Protein AF-A0A7R9LTA1-F1 (afdb_monomer)

InterPro domains:
  IPR002293 Amino acid/polyamine transporter I [PF13520] (5-191)

Organism: NCBI:txid1979941

Sequence (193 aa):
MVARNVAGPAVIFSFTIAAIASLFSGVCYAEFGVRVPHTTGSAYMYSYVTVGEFIAFVIGWNMVLEYLIGTAAGSAAISACIDALYGGAIHHTMKQTFGTFVGHTPDLMAAVITILMTILLATGVKKSLMFNNVLNLVNFGVWIIIVCSSVFYIDFDNWTEHGGFAPFGWSGMLNGAATCFYAFIGFDIIATT

Radius of gyration: 20.57 Å; Cα contacts (8 Å, |Δi|>4): 139; chains: 1; bounding box: 48×40×51 Å

Foldseek 3Di:
DLCVPFWPLNLVVLLVVLVVVLVVVLVVLVVLCVVCVPDLDFPLVSCCVPPHDPVSVVVVVVVVVVVVVVLLVVLVVVLVVVCVVVVNPQVVVQCVPPNADPNHRPSVSSVVVSVVVVVVVVVPPPVVPVVVVVVVVVVVVVVVVVVVVCVVPDDPVSQCPPCHVGNNPPRSSNVSSVVSSSVSPPSSVVSSD

Secondary structure (DSSP, 8-state):
-HIIIIIGGGHHHHHHHHHHHHHHHHHHHHHHHHH-TTS---HHHHHHHHT-HHHHHHHHHHHHHHHHHHHHHHHHHHHHHHHHHTTTHHHHHHHHHH--BTTB---HHHHHHHHHHHHHHHT--TTHHHHHHHHHHHHHHHHHHHHHHHHHS--SGGGTTTT-S-TTHHHHHHHHHHHHHGGGTTHHHHTT-

pLDDT: mean 80.19, std 10.56, range [47.19, 94.0]

Structure (mmCIF, N/CA/C/O backbone):
data_AF-A0A7R9LTA1-F1
#
_entry.id   AF-A0A7R9LTA1-F1
#
loop_
_atom_site.group_PDB
_atom_site.id
_atom_site.type_symbol
_atom_site.label_atom_id
_atom_site.label_alt_id
_atom_site.label_comp_id
_atom_site.label_asym_id
_atom_site.label_entity_id
_atom_site.label_seq_id
_atom_site.pdbx_PDB_ins_code
_atom_site.Cartn_x
_atom_site.Cartn_y
_atom_site.Cartn_z
_atom_site.occupancy
_atom_site.B_iso_or_equiv
_atom_site.auth_seq_id
_atom_site.auth_comp_id
_atom_site.auth_asym_id
_atom_site.auth_atom_id
_atom_site.pdbx_PDB_model_num
ATOM 1 N N . MET A 1 1 ? 4.443 0.332 -11.481 1.00 58.38 1 MET A N 1
ATOM 2 C CA . MET A 1 1 ? 5.147 1.637 -11.430 1.00 58.38 1 MET A CA 1
ATOM 3 C C . MET A 1 1 ? 6.520 1.528 -10.762 1.00 58.38 1 MET A C 1
ATOM 5 O O . MET A 1 1 ? 7.497 1.920 -11.381 1.00 58.38 1 MET A O 1
ATOM 9 N N . VAL A 1 2 ? 6.626 0.924 -9.570 1.00 62.81 2 VAL A N 1
ATOM 10 C CA . VAL A 1 2 ? 7.898 0.779 -8.822 1.00 62.81 2 VAL A CA 1
ATOM 11 C C . VAL A 1 2 ? 8.958 -0.052 -9.561 1.00 62.81 2 VAL A C 1
ATOM 13 O O . VAL A 1 2 ? 10.093 0.395 -9.704 1.00 62.81 2 VAL A O 1
ATOM 16 N N . ALA A 1 3 ? 8.582 -1.215 -10.107 1.00 59.78 3 ALA A N 1
ATOM 17 C CA . ALA A 1 3 ? 9.508 -2.065 -10.867 1.00 59.78 3 ALA A CA 1
ATOM 18 C C . ALA A 1 3 ? 10.065 -1.366 -12.121 1.00 59.78 3 ALA A C 1
ATOM 20 O O . ALA A 1 3 ? 11.237 -1.503 -12.437 1.00 59.78 3 ALA A O 1
ATOM 21 N N . ARG A 1 4 ? 9.243 -0.559 -12.805 1.00 58.66 4 ARG A N 1
ATOM 22 C CA . ARG A 1 4 ? 9.629 0.115 -14.053 1.00 58.66 4 ARG A CA 1
ATOM 23 C C . ARG A 1 4 ? 10.456 1.387 -13.830 1.00 58.66 4 ARG A C 1
ATOM 25 O O . ARG A 1 4 ? 11.334 1.668 -14.632 1.00 58.66 4 ARG A O 1
ATOM 32 N N . ASN A 1 5 ? 10.170 2.148 -12.769 1.00 68.25 5 ASN A N 1
ATOM 33 C CA . ASN A 1 5 ? 10.686 3.515 -12.618 1.00 68.25 5 ASN A CA 1
ATOM 34 C C . ASN A 1 5 ? 11.634 3.718 -11.423 1.00 68.25 5 ASN A C 1
ATOM 36 O O . ASN A 1 5 ? 12.213 4.793 -11.319 1.00 68.25 5 ASN A O 1
ATOM 40 N N . VAL A 1 6 ? 11.749 2.756 -10.494 1.00 69.88 6 VAL A N 1
ATOM 41 C CA . VAL A 1 6 ? 12.446 2.977 -9.207 1.00 69.88 6 VAL A CA 1
ATOM 42 C C . VAL A 1 6 ? 13.419 1.857 -8.838 1.00 69.88 6 VAL A C 1
ATOM 44 O O . VAL A 1 6 ? 14.528 2.146 -8.404 1.00 69.88 6 VAL A O 1
ATOM 47 N N . ALA A 1 7 ? 13.022 0.588 -8.981 1.00 67.12 7 ALA A N 1
ATOM 48 C CA . ALA A 1 7 ? 13.824 -0.545 -8.500 1.00 67.12 7 ALA A CA 1
ATOM 49 C C . ALA A 1 7 ? 14.382 -1.446 -9.618 1.00 67.12 7 ALA A C 1
ATOM 51 O O . ALA A 1 7 ? 15.407 -2.090 -9.412 1.00 67.12 7 ALA A O 1
ATOM 52 N N . GLY A 1 8 ? 13.758 -1.485 -10.801 1.00 78.00 8 GLY A N 1
ATOM 53 C CA . GLY A 1 8 ? 14.114 -2.465 -11.833 1.00 78.00 8 GLY A CA 1
ATOM 54 C C . GLY A 1 8 ? 13.760 -3.905 -11.415 1.00 78.00 8 GLY A C 1
ATOM 55 O O . GLY A 1 8 ? 12.902 -4.101 -10.544 1.00 78.00 8 GLY A O 1
ATOM 56 N N . PRO A 1 9 ? 14.431 -4.923 -11.987 1.00 79.75 9 PRO A N 1
ATOM 57 C CA . PRO A 1 9 ? 14.281 -6.331 -11.592 1.00 79.75 9 PRO A CA 1
ATOM 58 C C . PRO A 1 9 ? 14.563 -6.591 -10.098 1.00 79.75 9 PRO A C 1
ATOM 60 O O . PRO A 1 9 ? 13.962 -7.480 -9.492 1.00 7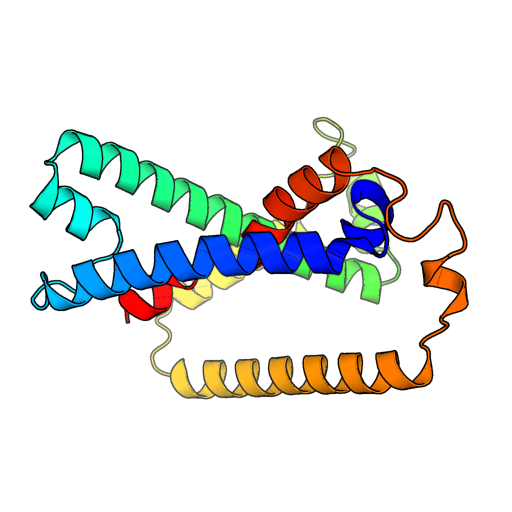9.75 9 PRO A O 1
ATOM 63 N N . ALA A 1 10 ? 15.384 -5.750 -9.455 1.00 82.75 10 ALA A N 1
ATOM 64 C CA . ALA A 1 10 ? 15.671 -5.789 -8.019 1.00 82.75 10 ALA A CA 1
ATOM 65 C C . ALA A 1 10 ? 14.473 -5.464 -7.103 1.00 82.75 10 ALA A C 1
ATOM 67 O O . ALA A 1 10 ? 14.605 -5.533 -5.879 1.00 82.75 10 ALA A O 1
ATOM 68 N N . VAL A 1 11 ? 13.287 -5.174 -7.653 1.00 85.31 11 VAL A N 1
ATOM 69 C CA . VAL A 1 11 ? 12.046 -4.979 -6.882 1.00 85.31 11 VAL A CA 1
ATOM 70 C C . VAL A 1 11 ? 11.717 -6.164 -5.961 1.00 85.31 11 VAL A C 1
ATOM 72 O O . VAL A 1 11 ? 11.083 -5.973 -4.926 1.00 85.31 11 VAL A O 1
ATOM 75 N N . ILE A 1 12 ? 12.189 -7.374 -6.283 1.00 86.94 12 ILE A N 1
ATOM 76 C CA . ILE A 1 12 ? 12.041 -8.561 -5.427 1.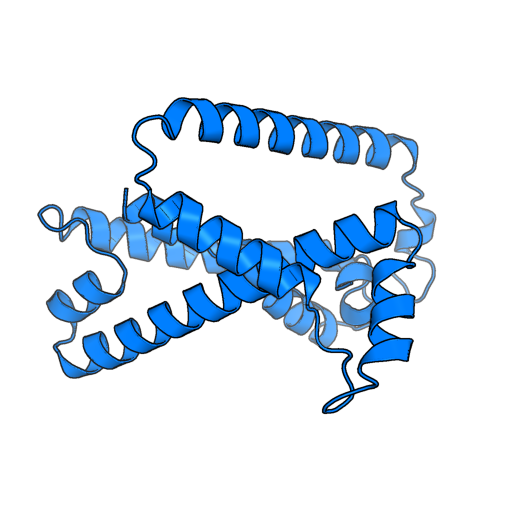00 86.94 12 ILE A CA 1
ATOM 77 C C . ILE A 1 12 ? 12.654 -8.299 -4.046 1.00 86.94 12 ILE A C 1
ATOM 79 O O . ILE A 1 12 ? 12.014 -8.548 -3.029 1.00 86.94 12 ILE A O 1
ATOM 83 N N . PHE A 1 13 ? 13.858 -7.724 -3.992 1.00 88.38 13 PHE A N 1
ATOM 84 C CA . PHE A 1 13 ? 14.502 -7.390 -2.724 1.00 88.38 13 PHE A CA 1
ATOM 85 C C . PHE A 1 13 ? 13.784 -6.256 -1.989 1.00 88.38 13 PHE A C 1
ATOM 87 O O . PHE A 1 13 ? 13.669 -6.309 -0.765 1.00 88.38 13 PHE A O 1
ATOM 94 N N . SER A 1 14 ? 13.233 -5.275 -2.713 1.00 88.19 14 SER A N 1
ATOM 95 C CA . SER A 1 14 ? 12.380 -4.239 -2.119 1.00 88.19 14 SER A CA 1
ATOM 96 C C . SER A 1 14 ? 11.165 -4.839 -1.404 1.00 88.19 14 SER A C 1
ATOM 98 O O . SER A 1 14 ? 10.886 -4.473 -0.261 1.00 88.19 14 SER A O 1
ATOM 100 N N . PHE A 1 15 ? 10.471 -5.789 -2.040 1.00 89.31 15 PHE A N 1
ATOM 101 C CA . PHE A 1 15 ? 9.349 -6.504 -1.426 1.00 89.31 15 PHE A CA 1
ATOM 102 C C . PHE A 1 15 ? 9.788 -7.377 -0.251 1.00 89.31 15 PHE A C 1
ATOM 104 O O . PHE A 1 15 ? 9.101 -7.391 0.764 1.00 89.31 15 PHE A O 1
ATOM 111 N N . THR A 1 16 ? 10.934 -8.056 -0.342 1.00 91.38 16 THR A N 1
ATOM 112 C CA . THR A 1 16 ? 11.465 -8.869 0.763 1.00 91.38 16 THR A CA 1
ATOM 113 C C . THR A 1 16 ? 11.769 -8.020 1.997 1.00 91.38 16 THR A C 1
ATOM 115 O O . THR A 1 16 ? 11.378 -8.389 3.102 1.00 91.38 16 THR A O 1
ATOM 118 N N . ILE A 1 17 ? 12.415 -6.861 1.832 1.00 90.56 17 ILE A N 1
ATOM 119 C CA . ILE A 1 17 ? 12.709 -5.943 2.946 1.00 90.56 17 ILE A CA 1
ATOM 120 C C . ILE A 1 17 ? 11.407 -5.427 3.571 1.00 90.56 17 ILE A C 1
ATOM 122 O O . ILE A 1 17 ? 11.257 -5.463 4.793 1.00 90.56 17 ILE A O 1
ATOM 126 N N . ALA A 1 18 ? 10.449 -4.995 2.744 1.00 89.69 18 ALA A N 1
ATOM 127 C CA . ALA A 1 18 ? 9.143 -4.536 3.215 1.00 89.69 18 ALA A CA 1
ATOM 128 C C . ALA A 1 18 ? 8.365 -5.647 3.949 1.00 89.69 18 ALA A C 1
ATOM 130 O O . ALA A 1 18 ? 7.767 -5.389 4.996 1.00 89.69 18 ALA A O 1
ATOM 131 N N . ALA A 1 19 ? 8.423 -6.887 3.455 1.00 90.31 19 ALA A N 1
ATOM 132 C CA . ALA A 1 19 ? 7.788 -8.043 4.080 1.00 90.31 19 ALA A CA 1
ATOM 133 C C . ALA A 1 19 ? 8.401 -8.358 5.450 1.00 90.31 19 ALA A C 1
ATOM 135 O O . ALA A 1 19 ? 7.666 -8.543 6.414 1.00 90.31 19 ALA A O 1
ATOM 136 N N . ILE A 1 20 ? 9.733 -8.366 5.570 1.00 92.06 20 ILE A N 1
ATOM 137 C CA . ILE A 1 20 ? 10.422 -8.609 6.848 1.00 92.06 20 ILE A CA 1
ATOM 138 C C . ILE A 1 20 ? 10.069 -7.523 7.874 1.00 92.06 20 ILE A C 1
ATOM 140 O O . ILE A 1 20 ? 9.758 -7.842 9.021 1.00 92.06 20 ILE A O 1
ATOM 144 N N . ALA A 1 21 ? 10.064 -6.250 7.468 1.00 90.62 21 ALA A N 1
ATOM 145 C CA . ALA A 1 21 ? 9.660 -5.147 8.341 1.00 90.62 21 ALA A CA 1
ATOM 146 C C . ALA A 1 21 ? 8.204 -5.299 8.820 1.00 90.62 21 ALA A C 1
ATOM 148 O O . ALA A 1 21 ? 7.916 -5.134 10.007 1.00 90.62 21 ALA A O 1
ATOM 149 N N . SER A 1 22 ? 7.302 -5.682 7.911 1.00 89.69 22 SER A N 1
ATOM 150 C CA . SER A 1 22 ? 5.888 -5.925 8.223 1.00 89.69 22 SER A CA 1
ATOM 151 C C . SER A 1 22 ? 5.701 -7.130 9.147 1.00 89.69 22 SER A C 1
ATOM 153 O O . SER A 1 22 ? 4.889 -7.073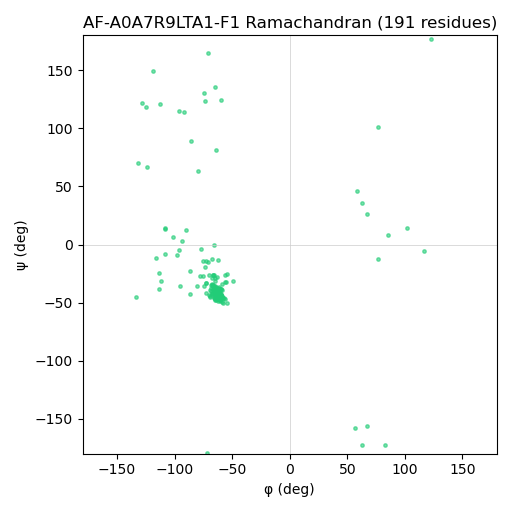 10.062 1.00 89.69 22 SER A O 1
ATOM 155 N N . LEU A 1 23 ? 6.487 -8.198 8.971 1.00 90.44 23 LEU A N 1
ATOM 156 C CA . LEU A 1 23 ? 6.469 -9.374 9.845 1.00 90.44 23 LEU A CA 1
ATOM 157 C C . LEU A 1 23 ? 6.886 -9.024 11.273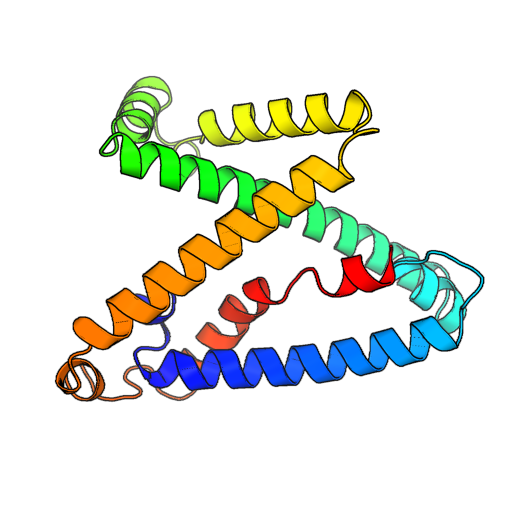 1.00 90.44 23 LEU A C 1
ATOM 159 O O . LEU A 1 23 ? 6.194 -9.406 12.213 1.00 90.44 23 LEU A O 1
ATOM 163 N N . PHE A 1 24 ? 7.976 -8.271 11.452 1.00 91.25 24 PHE A N 1
ATOM 164 C CA . PHE A 1 24 ? 8.384 -7.828 12.787 1.00 91.25 24 PHE A CA 1
ATOM 165 C C . PHE A 1 24 ? 7.321 -6.947 13.445 1.00 91.25 24 PHE A C 1
ATOM 167 O O . PHE A 1 24 ? 7.018 -7.145 14.619 1.00 91.25 24 PHE A O 1
ATOM 174 N N . SER A 1 25 ? 6.705 -6.031 12.690 1.00 87.75 25 SER A N 1
ATOM 175 C CA . SER A 1 25 ? 5.579 -5.241 13.194 1.00 87.75 25 SER A CA 1
ATOM 176 C C . SER A 1 25 ? 4.405 -6.140 13.599 1.00 87.75 25 SER A C 1
ATOM 178 O O . SER A 1 25 ? 3.922 -6.038 14.724 1.00 87.75 25 SER A O 1
ATOM 180 N N . GLY A 1 26 ? 4.007 -7.084 12.743 1.00 85.81 26 GLY A N 1
ATOM 181 C CA . GLY A 1 26 ? 2.920 -8.028 13.003 1.00 85.81 26 GLY A CA 1
ATOM 182 C C . GLY A 1 26 ? 3.138 -8.885 14.253 1.00 85.81 26 GLY A C 1
ATOM 183 O O . GLY A 1 26 ? 2.201 -9.088 15.020 1.00 85.81 26 GLY A O 1
ATOM 184 N N . VAL A 1 27 ? 4.372 -9.329 14.517 1.00 88.31 27 VAL A N 1
ATOM 185 C CA . VAL A 1 27 ? 4.717 -10.056 15.753 1.00 88.31 27 VAL A CA 1
ATOM 186 C C . VAL A 1 27 ? 4.533 -9.169 16.989 1.00 88.31 27 VAL A C 1
ATOM 188 O O . VAL A 1 27 ? 3.941 -9.621 17.968 1.00 88.31 27 VAL A O 1
ATOM 191 N N . CYS A 1 28 ? 4.955 -7.901 16.938 1.00 85.38 28 CYS A N 1
ATOM 192 C CA . CYS A 1 28 ? 4.710 -6.950 18.027 1.00 85.38 28 CYS A CA 1
ATOM 193 C C . CYS A 1 28 ? 3.206 -6.718 18.251 1.00 85.38 28 CYS A C 1
ATOM 195 O O . CYS A 1 28 ? 2.742 -6.713 19.390 1.00 85.38 28 CYS A O 1
ATOM 197 N N . TYR A 1 29 ? 2.426 -6.570 17.175 1.00 82.62 29 TYR A N 1
ATOM 198 C CA . TYR A 1 29 ? 0.967 -6.445 17.263 1.00 82.62 29 TYR A CA 1
ATOM 199 C C . TYR A 1 29 ? 0.318 -7.692 17.874 1.00 82.62 29 TYR A C 1
ATOM 201 O O . TYR A 1 29 ? -0.567 -7.564 18.718 1.00 82.62 29 TYR A O 1
ATOM 209 N N . ALA A 1 30 ? 0.784 -8.891 17.515 1.00 84.00 30 ALA A N 1
ATOM 210 C CA . ALA A 1 30 ? 0.301 -10.139 18.099 1.00 84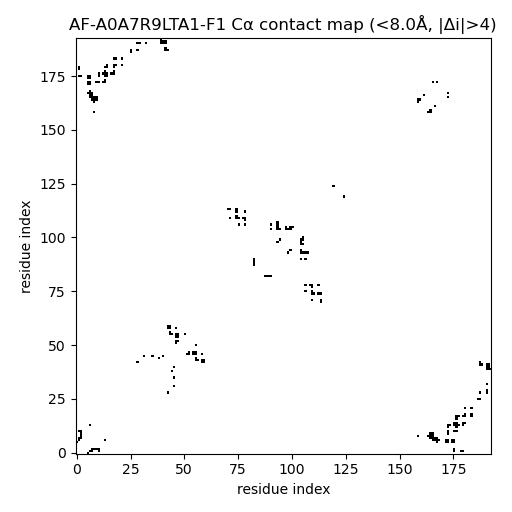.00 30 ALA A CA 1
ATOM 211 C C . ALA A 1 30 ? 0.601 -10.227 19.608 1.00 84.00 30 ALA A C 1
ATOM 213 O O . ALA A 1 30 ? -0.260 -10.640 20.385 1.00 84.00 30 ALA A O 1
ATOM 214 N N . GLU A 1 31 ? 1.787 -9.793 20.046 1.00 85.62 31 GLU A N 1
ATOM 215 C CA . GLU A 1 31 ? 2.147 -9.730 21.469 1.00 85.62 31 GLU A CA 1
ATOM 216 C C . GLU A 1 31 ? 1.219 -8.785 22.252 1.00 85.62 31 GLU A C 1
ATOM 218 O O . GLU A 1 31 ? 0.744 -9.139 23.336 1.00 85.62 31 GLU A O 1
ATOM 223 N N . PHE A 1 32 ? 0.908 -7.607 21.700 1.00 80.00 32 PHE A N 1
ATOM 224 C CA . PHE A 1 32 ? -0.039 -6.673 22.317 1.00 80.00 32 PHE A CA 1
ATOM 225 C C . PHE A 1 32 ? -1.480 -7.197 22.313 1.00 80.00 32 PHE A C 1
ATOM 227 O O . PHE A 1 32 ? -2.175 -7.041 23.319 1.00 80.00 32 PHE A O 1
ATOM 234 N N . GLY A 1 33 ? -1.900 -7.890 21.251 1.00 77.75 33 GLY A N 1
ATOM 235 C CA . GLY A 1 33 ? -3.222 -8.515 21.162 1.00 77.75 33 GLY A CA 1
ATOM 236 C C . GLY A 1 33 ? -3.458 -9.580 22.236 1.00 77.75 33 GLY A C 1
ATOM 237 O O . GLY A 1 33 ? -4.533 -9.632 22.828 1.00 77.75 33 GLY A O 1
ATOM 238 N N . VAL A 1 34 ? -2.438 -10.379 22.572 1.00 79.50 34 VAL A N 1
ATOM 239 C CA . VAL A 1 34 ? -2.526 -11.365 23.668 1.00 79.50 34 VAL A CA 1
ATOM 240 C C . VAL A 1 34 ? -2.514 -10.694 25.046 1.00 79.50 34 VAL A C 1
ATOM 242 O O . VAL A 1 34 ? -3.154 -11.182 25.977 1.00 79.50 34 VAL A O 1
ATOM 245 N N . ARG A 1 35 ? -1.802 -9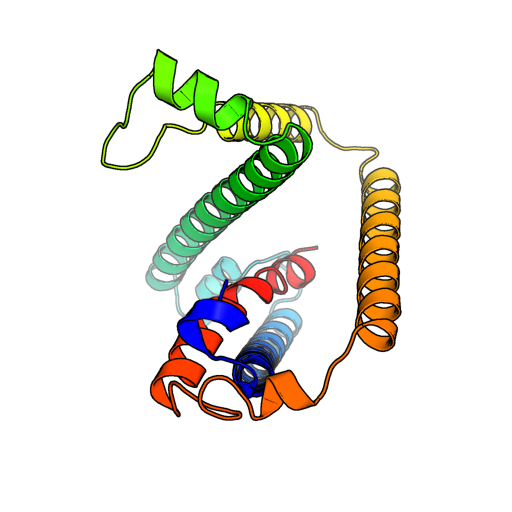.571 25.202 1.00 78.31 35 ARG A N 1
ATOM 246 C CA . ARG A 1 35 ? -1.709 -8.844 26.480 1.00 78.31 35 ARG A CA 1
ATOM 247 C C . ARG A 1 35 ? -2.964 -8.050 26.832 1.00 78.31 35 ARG A C 1
ATOM 249 O O . ARG A 1 35 ? -3.211 -7.841 28.018 1.00 78.31 35 ARG A O 1
ATOM 256 N N . VAL A 1 36 ? -3.747 -7.617 25.844 1.00 72.31 36 VAL A N 1
ATOM 257 C CA . VAL A 1 36 ? -4.953 -6.798 26.055 1.00 72.31 36 VAL A CA 1
ATOM 258 C C . VAL A 1 36 ? -6.189 -7.470 25.426 1.00 72.31 36 VAL A C 1
ATOM 260 O O . VAL A 1 36 ? -6.769 -6.943 24.483 1.00 72.31 36 VAL A O 1
ATOM 263 N N . PRO A 1 37 ? -6.638 -8.631 25.946 1.00 59.84 37 PRO A N 1
ATOM 264 C CA . PRO A 1 37 ? -7.679 -9.443 25.304 1.00 59.84 37 PRO A CA 1
ATOM 265 C C . PRO A 1 37 ? -9.105 -8.879 25.445 1.00 59.84 37 PRO A C 1
ATOM 267 O O . PRO A 1 37 ? -10.021 -9.345 24.775 1.00 59.84 37 PRO A O 1
ATOM 270 N N . HIS A 1 38 ? -9.324 -7.905 26.337 1.00 55.53 38 HIS A N 1
ATOM 271 C CA . HIS A 1 38 ? -10.663 -7.401 26.680 1.00 55.53 38 HIS A CA 1
ATOM 272 C C . HIS A 1 38 ? -11.117 -6.180 25.874 1.00 55.53 38 HIS A C 1
ATOM 274 O O . HIS A 1 38 ? -12.204 -5.655 26.119 1.00 55.53 38 HIS A O 1
ATOM 280 N N . THR A 1 39 ? -10.321 -5.723 24.912 1.00 56.03 39 THR A N 1
ATOM 281 C CA . THR A 1 39 ? -10.706 -4.640 24.012 1.00 56.03 39 THR A CA 1
ATOM 282 C C . THR A 1 39 ? -10.478 -5.087 22.576 1.00 56.03 39 THR A C 1
ATOM 284 O O . THR A 1 39 ? -9.367 -5.431 22.189 1.00 56.03 39 THR A O 1
ATOM 287 N N . THR A 1 40 ? -11.539 -5.075 21.765 1.00 56.78 40 THR A N 1
ATOM 288 C CA . THR A 1 40 ? -11.437 -5.079 20.299 1.00 56.78 40 THR A CA 1
ATOM 289 C C . THR A 1 40 ? -10.755 -3.768 19.905 1.00 56.78 40 THR A C 1
ATOM 291 O O . THR A 1 40 ? -11.406 -2.745 19.699 1.00 56.78 40 THR A O 1
ATOM 294 N N . GLY A 1 41 ? -9.430 -3.744 19.999 1.00 59.97 41 GLY A N 1
ATOM 295 C CA . GLY A 1 41 ? -8.643 -2.525 20.054 1.00 59.97 41 GLY A CA 1
ATOM 296 C C . GLY A 1 41 ? -7.594 -2.507 18.963 1.00 59.97 41 GLY A C 1
ATOM 297 O O . GLY A 1 41 ? -6.702 -3.341 18.949 1.00 59.97 41 GLY A O 1
ATOM 298 N N . SER A 1 42 ? -7.689 -1.520 18.078 1.00 71.94 42 SER A N 1
ATOM 299 C CA . SER A 1 42 ? -6.636 -1.190 17.118 1.00 71.94 42 SER A CA 1
ATOM 300 C C . SER A 1 42 ? -5.429 -0.527 17.822 1.00 71.94 42 SER A C 1
ATOM 302 O O . SER A 1 42 ? -5.457 -0.308 19.038 1.00 71.94 42 SER A O 1
ATOM 304 N N . ALA A 1 43 ? -4.376 -0.156 17.084 1.00 74.81 43 ALA A N 1
ATOM 305 C CA . ALA A 1 43 ? -3.103 0.377 17.603 1.00 74.81 43 ALA A CA 1
ATOM 306 C C . ALA A 1 43 ? -3.255 1.526 18.626 1.00 74.81 43 ALA A C 1
ATOM 308 O O . ALA A 1 43 ? -2.453 1.663 19.557 1.00 74.81 43 ALA A O 1
ATOM 309 N N . TYR A 1 44 ? -4.316 2.326 18.480 1.00 81.44 44 TYR A N 1
ATOM 310 C CA . TYR A 1 44 ? -4.731 3.359 19.431 1.00 81.44 44 TYR A CA 1
ATOM 311 C C . TYR A 1 44 ? -4.933 2.821 20.857 1.00 81.44 44 TYR A C 1
ATOM 313 O O . TYR A 1 44 ? -4.387 3.372 21.813 1.00 81.44 44 TYR A O 1
ATOM 321 N N . MET A 1 45 ? -5.694 1.734 21.008 1.00 79.88 45 MET A N 1
ATOM 322 C CA . MET A 1 45 ? -6.050 1.179 22.315 1.00 79.88 45 MET A CA 1
ATOM 323 C C . MET A 1 45 ? -4.825 0.580 23.009 1.00 79.88 45 MET A C 1
ATOM 325 O O . MET A 1 45 ? -4.627 0.791 24.204 1.00 79.88 45 MET A O 1
ATOM 329 N N . TYR A 1 46 ? -3.963 -0.107 22.254 1.00 81.94 46 TYR A N 1
ATOM 330 C CA . TYR A 1 46 ? -2.706 -0.634 22.788 1.00 81.94 46 TYR A CA 1
ATOM 331 C C . TYR A 1 46 ? -1.820 0.494 23.323 1.00 81.94 46 TYR A C 1
ATOM 333 O O . TYR A 1 46 ? -1.350 0.423 24.455 1.00 81.94 46 TYR A O 1
ATOM 341 N N . SER A 1 47 ? -1.691 1.584 22.564 1.00 83.44 47 SER A N 1
ATOM 342 C CA . SER A 1 47 ? -0.885 2.747 22.955 1.00 83.44 47 SER A CA 1
ATOM 343 C C . SER A 1 47 ? -1.457 3.496 24.161 1.00 83.44 47 SER A C 1
ATOM 345 O O . SER A 1 47 ? -0.699 3.987 25.001 1.00 83.44 47 SER A O 1
ATOM 347 N N . TYR A 1 48 ? -2.787 3.551 24.276 1.00 84.56 48 TYR A N 1
ATOM 348 C CA . TYR A 1 48 ? -3.474 4.151 25.420 1.00 84.56 48 TYR A CA 1
ATOM 349 C C . TYR A 1 48 ? -3.163 3.403 26.718 1.00 84.56 48 TYR A C 1
ATOM 351 O O . TYR A 1 48 ? -2.870 4.029 27.734 1.00 84.56 48 TYR A O 1
ATOM 359 N N . VAL A 1 49 ? -3.170 2.068 26.670 1.00 82.56 49 VAL A N 1
ATOM 360 C CA . VAL A 1 49 ? -2.910 1.220 27.840 1.00 82.56 49 VAL A CA 1
ATOM 361 C C . VAL A 1 49 ? -1.427 1.204 28.228 1.00 82.56 49 VAL A C 1
ATOM 363 O O . VAL A 1 49 ? -1.122 1.151 29.417 1.00 82.56 49 VAL A O 1
ATOM 366 N N . THR A 1 50 ? -0.494 1.249 27.268 1.00 82.38 50 THR A N 1
ATOM 367 C CA . THR A 1 50 ? 0.943 1.075 27.561 1.00 82.38 50 THR A CA 1
ATOM 368 C C . THR A 1 50 ? 1.726 2.372 27.748 1.00 82.38 50 THR A C 1
ATOM 370 O O . THR A 1 50 ? 2.670 2.385 28.534 1.00 82.38 50 THR A O 1
ATOM 373 N N . VAL A 1 51 ? 1.401 3.438 27.006 1.00 85.44 51 VAL A N 1
ATOM 374 C CA . VAL A 1 51 ? 2.218 4.670 26.958 1.00 85.44 51 VAL A CA 1
ATOM 375 C C . VAL A 1 51 ? 1.495 5.865 27.574 1.00 85.44 51 VAL A C 1
ATOM 377 O O . VAL A 1 51 ? 2.119 6.681 28.249 1.00 85.44 51 VAL A O 1
ATOM 380 N N . GLY A 1 52 ? 0.184 5.965 27.359 1.00 87.31 52 GLY A N 1
ATOM 381 C CA . GLY A 1 52 ? -0.660 7.020 27.910 1.00 87.31 52 GLY A CA 1
ATOM 382 C C . GLY A 1 52 ? -1.415 7.824 26.852 1.00 87.31 52 GLY A C 1
ATOM 383 O O . GLY A 1 52 ? -1.261 7.642 25.643 1.00 87.31 52 GLY A O 1
ATOM 384 N N . GLU A 1 53 ? -2.247 8.743 27.336 1.00 90.06 53 GLU A N 1
ATOM 385 C CA . GLU A 1 53 ? -3.291 9.411 26.552 1.00 90.06 53 GLU A CA 1
ATOM 386 C C . GLU A 1 53 ? -2.757 10.272 25.396 1.00 90.06 53 GLU A C 1
ATOM 388 O O . GLU A 1 53 ? -3.297 10.216 24.294 1.00 90.06 53 GLU A O 1
ATOM 393 N N . PHE A 1 54 ? -1.671 11.026 25.602 1.00 90.75 54 PHE A N 1
ATOM 394 C CA . PHE A 1 54 ? -1.141 11.923 24.567 1.00 90.75 54 PHE A CA 1
ATOM 395 C C . PHE A 1 54 ? -0.610 11.164 23.342 1.00 90.75 54 PHE A C 1
ATOM 397 O O . PHE A 1 54 ? -0.918 11.517 22.205 1.00 90.75 54 PHE A O 1
ATOM 404 N N . ILE A 1 55 ? 0.156 10.091 23.560 1.00 90.06 55 ILE A N 1
ATOM 405 C CA . ILE A 1 55 ? 0.697 9.275 22.464 1.00 90.06 55 ILE A CA 1
ATOM 406 C C . ILE A 1 55 ? -0.427 8.518 21.759 1.00 90.06 55 ILE A C 1
ATOM 408 O O . ILE A 1 55 ? -0.453 8.472 20.530 1.00 90.06 55 ILE A O 1
ATOM 412 N N . ALA A 1 56 ? -1.402 8.007 22.514 1.00 87.25 56 ALA A N 1
ATOM 413 C CA . ALA A 1 56 ? -2.595 7.407 21.935 1.00 87.25 56 ALA A CA 1
ATOM 414 C C . ALA A 1 56 ? -3.358 8.404 21.051 1.00 87.25 56 ALA A C 1
ATOM 416 O O . ALA A 1 56 ? -3.712 8.065 19.929 1.00 87.25 56 ALA A O 1
ATOM 417 N N . PHE A 1 57 ? -3.551 9.648 21.492 1.00 89.38 57 PHE A N 1
ATOM 418 C CA . PHE A 1 57 ? -4.215 10.686 20.699 1.00 89.38 57 PHE A CA 1
ATOM 419 C C . PHE A 1 57 ? -3.505 10.956 19.363 1.00 89.38 57 PHE A C 1
ATOM 421 O O . PHE A 1 57 ? -4.156 11.007 18.318 1.00 89.38 57 PHE A O 1
ATOM 428 N N . VAL A 1 58 ? -2.173 11.073 19.378 1.00 91.50 58 VAL A N 1
ATOM 429 C CA . VAL A 1 58 ? -1.374 11.277 18.157 1.00 91.50 58 VAL A CA 1
ATOM 430 C C . VAL A 1 58 ? -1.505 10.083 17.206 1.00 91.50 58 VAL A C 1
ATOM 432 O O . VAL A 1 58 ? -1.742 10.272 16.013 1.00 91.50 58 VAL A O 1
ATOM 435 N N . ILE A 1 59 ? -1.409 8.857 17.725 1.00 88.69 59 ILE A N 1
ATOM 436 C CA . ILE A 1 59 ? -1.540 7.631 16.924 1.00 88.69 59 ILE A CA 1
ATOM 437 C C . ILE A 1 59 ? -2.954 7.505 16.351 1.00 88.69 59 ILE A C 1
ATOM 439 O O . ILE A 1 59 ? -3.102 7.205 15.171 1.00 88.69 59 ILE A O 1
ATOM 443 N N . GLY A 1 60 ? -3.989 7.800 17.139 1.00 88.06 60 GLY A N 1
ATOM 444 C CA . GLY A 1 60 ? -5.380 7.771 16.687 1.00 88.06 60 GLY A CA 1
ATOM 445 C C . GLY A 1 60 ? -5.626 8.712 15.507 1.00 88.06 60 GLY A C 1
ATOM 446 O O . GLY A 1 60 ? -6.205 8.298 14.503 1.00 88.06 60 GLY A O 1
ATOM 447 N N . TRP A 1 61 ? -5.119 9.947 15.571 1.00 90.62 61 TRP A N 1
ATOM 448 C CA . TRP A 1 61 ? -5.206 10.872 14.438 1.00 90.62 61 TRP A CA 1
ATOM 449 C C . TRP A 1 61 ? -4.425 10.398 13.214 1.00 90.62 61 TRP A C 1
ATOM 451 O O . TRP A 1 61 ? -4.917 10.545 12.094 1.00 90.62 61 TRP A O 1
ATOM 461 N N . ASN A 1 62 ? -3.250 9.795 13.410 1.00 90.25 62 ASN A N 1
ATOM 462 C CA . ASN A 1 62 ? -2.490 9.208 12.311 1.00 90.25 62 ASN A CA 1
ATOM 463 C C . ASN A 1 62 ? -3.268 8.075 11.627 1.00 90.25 62 ASN A C 1
ATOM 465 O O . ASN A 1 62 ? -3.343 8.056 10.404 1.00 90.25 62 ASN A O 1
ATOM 469 N N . MET A 1 63 ? -3.905 7.184 12.392 1.00 87.44 63 MET A N 1
ATOM 470 C CA . MET A 1 63 ? -4.713 6.094 11.832 1.00 87.44 63 MET A CA 1
ATOM 471 C C . MET A 1 63 ? -5.908 6.610 11.027 1.00 87.44 63 MET A C 1
ATOM 473 O O . MET A 1 63 ? -6.197 6.095 9.951 1.00 87.44 63 MET A O 1
ATOM 477 N N . VAL A 1 64 ? -6.595 7.653 11.508 1.00 89.19 64 VAL A N 1
ATOM 478 C CA . VAL A 1 64 ? -7.701 8.275 10.756 1.00 89.19 64 VAL A CA 1
ATOM 479 C C . VAL A 1 64 ? -7.210 8.819 9.413 1.00 89.19 64 VAL A C 1
ATOM 481 O O . VAL A 1 64 ? -7.851 8.589 8.387 1.00 89.19 64 VAL A O 1
ATOM 484 N N . LEU A 1 65 ? -6.069 9.514 9.402 1.00 90.38 65 LEU A N 1
ATOM 485 C CA . LEU A 1 65 ? -5.462 10.021 8.169 1.00 90.38 65 LEU A CA 1
ATOM 486 C C . LEU A 1 65 ? -5.029 8.885 7.239 1.00 90.38 65 LEU A C 1
ATOM 488 O O . LEU A 1 65 ? -5.269 8.960 6.036 1.00 90.38 65 LEU A O 1
ATOM 492 N N . GLU A 1 66 ? -4.434 7.829 7.785 1.00 86.88 66 GLU A N 1
ATOM 493 C CA . GLU A 1 66 ? -4.002 6.653 7.033 1.00 86.88 66 GLU A CA 1
ATOM 494 C C . GLU A 1 66 ? -5.180 5.957 6.345 1.00 86.88 66 GLU A C 1
ATOM 496 O O . GLU A 1 66 ? -5.129 5.733 5.135 1.00 86.88 66 GLU A O 1
ATOM 501 N N . TYR A 1 67 ? -6.284 5.704 7.057 1.00 87.31 67 TYR A N 1
ATOM 502 C CA . TYR A 1 67 ? -7.489 5.130 6.452 1.00 87.31 67 TYR A CA 1
ATOM 503 C C . TYR A 1 67 ? -8.122 6.068 5.415 1.00 87.31 67 TYR A C 1
ATOM 505 O O . TYR A 1 67 ? -8.606 5.606 4.379 1.00 87.31 67 TYR A O 1
ATOM 513 N N . LEU A 1 68 ? -8.095 7.386 5.632 1.00 89.69 68 LEU A N 1
ATOM 514 C CA . LEU A 1 68 ? -8.606 8.357 4.660 1.00 89.69 68 LEU A CA 1
ATOM 515 C C . LEU A 1 68 ? -7.783 8.341 3.364 1.00 89.69 68 LEU A C 1
ATOM 517 O O . LEU A 1 68 ? -8.345 8.251 2.274 1.00 89.69 68 LEU A O 1
ATOM 521 N N . ILE A 1 69 ? -6.454 8.369 3.468 1.00 89.12 69 ILE A N 1
ATOM 522 C CA . ILE A 1 69 ? -5.557 8.284 2.308 1.00 89.12 69 ILE A CA 1
ATOM 523 C C . ILE A 1 69 ? -5.696 6.913 1.632 1.00 89.12 69 ILE A C 1
ATOM 525 O O . ILE A 1 69 ? -5.746 6.839 0.406 1.00 89.12 69 ILE A O 1
ATOM 529 N N . GLY A 1 70 ? -5.818 5.838 2.415 1.00 87.69 70 GLY A N 1
ATOM 530 C CA . GLY A 1 70 ? -6.034 4.473 1.939 1.00 87.69 70 GLY A CA 1
ATOM 531 C C . GLY A 1 70 ? -7.298 4.325 1.098 1.00 87.69 70 GLY A C 1
ATOM 532 O O . GLY A 1 70 ? -7.255 3.827 -0.027 1.00 87.69 70 GLY A O 1
ATOM 533 N N . THR A 1 71 ? -8.424 4.819 1.612 1.00 87.56 71 THR A N 1
ATOM 534 C CA . THR A 1 71 ? -9.703 4.785 0.889 1.00 87.56 71 THR A CA 1
ATOM 535 C C . THR A 1 71 ? -9.685 5.647 -0.373 1.00 87.56 71 THR A C 1
ATOM 537 O O . THR A 1 71 ? -10.168 5.197 -1.413 1.00 87.56 71 THR A O 1
ATOM 540 N N . ALA A 1 72 ? -9.075 6.836 -0.326 1.00 88.69 72 ALA A N 1
ATOM 541 C CA . ALA A 1 72 ? -8.931 7.709 -1.490 1.00 88.69 72 ALA A CA 1
ATOM 542 C C . ALA A 1 72 ? -8.026 7.102 -2.578 1.00 88.69 72 ALA A C 1
ATOM 544 O O . ALA A 1 72 ? -8.359 7.138 -3.762 1.00 88.69 72 ALA A O 1
ATOM 545 N N . ALA A 1 73 ? -6.896 6.504 -2.195 1.00 87.75 73 ALA A N 1
ATOM 546 C CA . ALA A 1 73 ? -6.009 5.818 -3.131 1.00 87.75 73 ALA A CA 1
ATOM 547 C C . ALA A 1 73 ? -6.686 4.586 -3.752 1.00 87.75 73 ALA A C 1
ATOM 549 O O . ALA A 1 73 ? -6.546 4.345 -4.951 1.00 87.75 73 ALA A O 1
ATOM 550 N N . GLY A 1 74 ? -7.467 3.838 -2.965 1.00 88.12 74 GLY A N 1
ATOM 551 C CA . GLY A 1 74 ? -8.251 2.703 -3.449 1.00 88.12 74 GLY A CA 1
ATOM 552 C C . GLY A 1 74 ? -9.318 3.109 -4.470 1.00 88.12 74 GLY A C 1
ATOM 553 O O . GLY A 1 74 ? -9.418 2.492 -5.532 1.00 88.12 74 GLY A O 1
ATOM 554 N N . SER A 1 75 ? -10.084 4.172 -4.202 1.00 88.00 75 SER A N 1
ATOM 555 C CA . SER A 1 75 ? -11.092 4.664 -5.151 1.00 88.00 75 SER A CA 1
ATOM 556 C C . SER A 1 75 ? -10.463 5.236 -6.425 1.00 88.00 75 SER A C 1
ATOM 558 O O . SER A 1 75 ? -10.971 4.976 -7.518 1.00 88.00 75 SER A O 1
ATOM 560 N N . ALA A 1 76 ? -9.317 5.915 -6.315 1.00 86.31 76 ALA A N 1
ATOM 561 C CA . ALA A 1 76 ? -8.531 6.370 -7.462 1.00 86.31 76 ALA A CA 1
ATOM 562 C C . ALA A 1 76 ? -7.974 5.202 -8.297 1.00 86.31 76 ALA A C 1
ATOM 564 O O . ALA A 1 76 ? -7.986 5.263 -9.525 1.00 86.31 76 ALA A O 1
ATOM 565 N N . ALA A 1 77 ? -7.537 4.108 -7.665 1.00 87.44 77 ALA A N 1
ATOM 566 C CA . ALA A 1 77 ? -7.074 2.918 -8.379 1.00 87.44 77 ALA A CA 1
ATOM 567 C C . ALA A 1 77 ? -8.203 2.269 -9.194 1.00 87.44 77 ALA A C 1
ATOM 569 O O . ALA A 1 77 ? -8.005 1.935 -10.361 1.00 87.44 77 ALA A O 1
ATOM 570 N N . ILE A 1 78 ? -9.404 2.149 -8.616 1.00 87.31 78 ILE A N 1
ATOM 571 C CA . ILE A 1 78 ? -10.583 1.630 -9.327 1.00 87.31 78 ILE A CA 1
ATOM 572 C C . ILE A 1 78 ? -10.960 2.561 -10.482 1.00 87.31 78 ILE A C 1
ATOM 574 O O . ILE A 1 78 ? -11.211 2.087 -11.589 1.00 87.31 78 ILE A O 1
ATOM 578 N N . SER A 1 79 ? -10.960 3.874 -10.247 1.00 87.69 79 SER A N 1
ATOM 579 C CA . SER A 1 79 ? -11.206 4.876 -11.285 1.00 87.69 79 SER A CA 1
ATOM 580 C C . SER A 1 79 ? -10.230 4.728 -12.457 1.00 87.69 79 SER A C 1
ATOM 582 O O . SER A 1 79 ? -10.658 4.630 -13.606 1.00 87.69 79 SER A O 1
ATOM 584 N N . ALA A 1 80 ? -8.933 4.580 -12.177 1.00 85.31 80 ALA A N 1
ATOM 585 C CA . ALA A 1 80 ? -7.910 4.358 -13.195 1.00 85.31 80 ALA A CA 1
ATOM 586 C C . ALA A 1 80 ? -8.097 3.030 -13.953 1.00 85.31 80 ALA A C 1
ATOM 588 O O . ALA A 1 80 ? -7.894 2.983 -15.165 1.00 85.31 80 ALA A O 1
ATOM 589 N N . CYS A 1 81 ? -8.515 1.954 -13.278 1.00 86.19 81 CYS A N 1
ATOM 590 C CA . CYS A 1 81 ? -8.845 0.685 -13.935 1.00 86.19 81 CYS A CA 1
ATOM 591 C C . CYS A 1 81 ? -10.051 0.818 -14.875 1.00 86.19 81 CYS A C 1
ATOM 593 O O . CYS A 1 81 ? -10.034 0.269 -15.977 1.00 86.19 81 CYS A O 1
ATOM 595 N N . ILE A 1 82 ? -11.085 1.551 -14.458 1.00 86.12 82 ILE A N 1
ATOM 596 C CA . ILE A 1 82 ? -12.263 1.829 -15.285 1.00 86.12 82 ILE A CA 1
ATOM 597 C C . ILE A 1 82 ? -11.861 2.686 -16.489 1.00 86.12 82 ILE A C 1
ATOM 599 O O . ILE A 1 82 ? -12.210 2.353 -17.618 1.00 86.12 82 ILE A O 1
ATOM 603 N N . ASP A 1 83 ? -11.086 3.747 -16.281 1.00 86.56 83 ASP A N 1
ATOM 604 C CA . ASP A 1 83 ? -10.603 4.602 -17.367 1.00 86.56 83 ASP A CA 1
ATOM 605 C C . ASP A 1 83 ? -9.749 3.818 -18.375 1.00 86.56 83 ASP A C 1
ATOM 607 O O . ASP A 1 83 ? -9.949 3.946 -19.584 1.00 86.56 83 ASP A O 1
ATOM 611 N N . ALA A 1 84 ? -8.883 2.917 -17.900 1.00 85.12 84 ALA A N 1
ATOM 612 C CA . ALA A 1 84 ? -8.112 2.018 -18.755 1.00 85.12 84 ALA A CA 1
ATOM 613 C C . ALA A 1 84 ? -9.006 1.070 -19.577 1.00 85.12 84 ALA A C 1
ATOM 615 O O . ALA A 1 84 ? -8.717 0.827 -20.749 1.00 85.12 84 ALA A O 1
ATOM 616 N N . LEU A 1 85 ? -10.111 0.575 -19.005 1.00 84.31 85 LEU A N 1
ATOM 617 C CA . LEU A 1 85 ? -11.080 -0.270 -19.714 1.00 84.31 85 LEU A CA 1
ATOM 618 C C . LEU A 1 85 ? -11.817 0.495 -20.828 1.00 84.31 85 LEU A C 1
ATOM 620 O O . LEU A 1 85 ? -12.098 -0.076 -21.879 1.00 84.31 85 LEU A O 1
ATOM 624 N N . TYR A 1 86 ? -12.091 1.786 -20.622 1.00 83.88 86 TYR A N 1
ATOM 625 C CA . TYR A 1 86 ? -12.722 2.674 -21.609 1.00 83.88 86 TYR A CA 1
ATOM 626 C C . TYR A 1 86 ? -11.717 3.405 -22.519 1.00 83.88 86 TYR A C 1
ATOM 628 O O . TYR A 1 86 ? -12.090 4.343 -23.225 1.00 83.88 86 TYR A O 1
ATOM 636 N N . GLY A 1 87 ? -10.444 2.999 -22.519 1.00 79.88 87 GLY A N 1
ATOM 637 C CA . GLY A 1 87 ? -9.419 3.567 -23.398 1.00 79.88 87 GLY A CA 1
ATOM 638 C C . GLY A 1 87 ? -9.062 5.031 -23.106 1.00 79.88 87 GLY A C 1
ATOM 639 O O . GLY A 1 87 ? -8.641 5.742 -24.016 1.00 79.88 87 GLY A O 1
ATOM 640 N N . GLY A 1 88 ? -9.239 5.503 -21.869 1.00 77.38 88 GLY A N 1
ATOM 641 C CA . GLY A 1 88 ? -8.880 6.864 -21.446 1.00 77.38 88 GLY A CA 1
ATOM 642 C C . GLY A 1 88 ? -9.947 7.934 -21.707 1.00 77.38 88 GLY A C 1
ATOM 643 O O . GLY A 1 88 ? -9.679 9.131 -21.567 1.00 77.38 88 GLY A O 1
ATOM 644 N N . ALA A 1 89 ? -11.152 7.535 -22.128 1.00 72.81 89 ALA A N 1
ATOM 645 C CA . ALA A 1 89 ? -12.222 8.468 -22.479 1.00 72.81 89 ALA A CA 1
ATOM 646 C C . ALA A 1 89 ? -12.699 9.309 -21.281 1.00 72.81 89 ALA A C 1
ATOM 648 O O . ALA A 1 89 ? -12.969 10.499 -21.439 1.00 72.81 89 ALA A O 1
ATOM 649 N N . ILE A 1 90 ? -12.756 8.725 -20.079 1.00 71.75 90 ILE A N 1
ATOM 650 C CA . ILE A 1 90 ? -13.249 9.403 -18.871 1.00 71.75 90 ILE A CA 1
ATOM 651 C C . ILE A 1 90 ? -12.257 10.488 -18.449 1.00 71.75 90 ILE A C 1
ATOM 653 O O . ILE A 1 90 ? -12.652 11.631 -18.201 1.00 71.75 90 ILE A O 1
ATOM 657 N N . HIS A 1 91 ? -10.962 10.168 -18.447 1.00 70.38 91 HIS A N 1
ATOM 658 C CA . HIS A 1 91 ? -9.907 11.131 -18.150 1.00 70.38 91 HIS A CA 1
ATOM 659 C C . HIS A 1 91 ? -9.866 12.272 -19.174 1.00 70.38 91 HIS A C 1
ATOM 661 O O . HIS A 1 91 ? -9.743 13.440 -18.800 1.00 70.38 91 HIS A O 1
ATOM 667 N N . HIS A 1 92 ? -10.021 11.966 -20.466 1.00 67.06 92 HIS A N 1
ATOM 668 C CA . HIS A 1 92 ? -10.017 12.977 -21.522 1.00 67.06 92 HIS A CA 1
ATOM 669 C C . HIS A 1 92 ? -11.215 13.935 -21.418 1.00 67.06 92 HIS A C 1
ATOM 671 O O . HIS A 1 92 ? -11.029 15.154 -21.452 1.00 67.06 92 HIS A O 1
ATOM 677 N N . THR A 1 93 ? -12.428 13.416 -21.206 1.00 67.00 93 THR A N 1
ATOM 678 C CA . THR A 1 93 ? -13.634 14.237 -21.010 1.00 67.00 93 THR A CA 1
ATOM 679 C C . THR A 1 93 ? -13.544 15.095 -19.745 1.00 67.00 93 THR A C 1
ATOM 681 O O . THR A 1 93 ? -13.919 16.272 -19.771 1.00 67.00 93 THR A O 1
ATOM 684 N N . MET A 1 94 ? -12.982 14.566 -18.654 1.00 67.38 94 MET A N 1
ATOM 685 C CA . MET A 1 94 ? -12.772 15.338 -17.422 1.00 67.38 94 MET A CA 1
ATOM 686 C C . MET A 1 94 ? -11.725 16.439 -17.597 1.00 67.38 94 MET A C 1
ATOM 688 O O . MET A 1 94 ? -11.951 17.571 -17.166 1.00 67.38 94 MET A O 1
ATOM 692 N N . LYS A 1 95 ? -10.621 16.150 -18.295 1.00 67.06 95 LYS A N 1
ATOM 693 C CA . LYS A 1 95 ? -9.583 17.136 -18.624 1.00 67.06 95 LYS A CA 1
ATOM 694 C C . LYS A 1 95 ? -10.127 18.285 -19.473 1.00 67.06 95 LYS A C 1
ATOM 696 O O . LYS A 1 95 ? -9.740 19.430 -19.258 1.00 67.06 95 LYS A O 1
ATOM 701 N N . GLN A 1 96 ? -11.025 17.987 -20.411 1.00 64.69 96 GLN A N 1
ATOM 702 C CA . GLN A 1 96 ? -11.660 18.990 -21.270 1.00 64.69 96 GLN A CA 1
ATOM 703 C C . GLN A 1 96 ? -12.701 19.844 -20.535 1.00 64.69 96 GLN A C 1
ATOM 705 O O . GLN A 1 96 ? -12.838 21.022 -20.849 1.00 64.69 96 GLN A O 1
ATOM 710 N N . THR A 1 97 ? -13.413 19.275 -19.559 1.00 66.06 97 THR A N 1
ATOM 711 C CA . THR A 1 97 ? -14.522 19.961 -18.869 1.00 66.06 97 THR A CA 1
ATOM 712 C C . THR A 1 97 ? -14.054 20.804 -17.681 1.00 66.06 97 THR A C 1
ATOM 714 O O . THR A 1 97 ? -14.523 21.924 -17.504 1.00 66.06 97 THR A O 1
ATOM 717 N N . PHE A 1 98 ? -13.127 20.288 -16.866 1.00 63.44 98 PHE A N 1
ATOM 718 C CA . PHE A 1 98 ? -12.710 20.929 -15.609 1.00 63.44 98 PHE A CA 1
ATOM 719 C C . PHE A 1 98 ? -11.306 21.546 -15.653 1.00 63.44 98 PHE A C 1
ATOM 721 O O . PHE A 1 98 ? -10.919 22.255 -14.723 1.00 63.44 98 PHE A O 1
ATOM 728 N N . GLY A 1 99 ? -10.540 21.308 -16.722 1.00 62.72 99 GLY A N 1
ATOM 729 C CA . GLY A 1 99 ? -9.137 21.707 -16.790 1.00 62.72 99 GLY A CA 1
ATOM 730 C C . GLY A 1 99 ? -8.272 21.002 -15.736 1.00 62.72 99 GLY A C 1
ATOM 731 O O . GLY A 1 99 ? -8.698 20.081 -15.038 1.00 62.72 99 GLY A O 1
ATOM 732 N N . THR A 1 100 ? -7.011 21.414 -15.631 1.00 64.44 100 THR A N 1
ATOM 733 C CA . THR A 1 100 ? -6.102 20.937 -14.581 1.00 64.44 100 THR A CA 1
ATOM 734 C C . THR A 1 100 ? -6.183 21.872 -13.382 1.00 64.44 100 THR A C 1
ATOM 736 O O . THR A 1 100 ? -5.754 23.023 -13.474 1.00 64.44 100 THR A O 1
ATOM 739 N N . PHE A 1 101 ? -6.689 21.383 -12.252 1.00 57.69 101 PHE A N 1
ATOM 740 C CA . PHE A 1 101 ? -6.644 22.109 -10.986 1.00 57.69 101 PHE A CA 1
ATOM 741 C C . PHE A 1 101 ? -5.419 21.613 -10.208 1.00 57.69 101 PHE A C 1
ATOM 743 O O . PHE A 1 101 ? -5.337 20.444 -9.853 1.00 57.69 101 PHE A O 1
ATOM 750 N N . VAL A 1 102 ? -4.428 22.482 -9.976 1.00 60.44 102 VAL A N 1
ATOM 751 C CA . VAL A 1 102 ? -3.186 22.131 -9.246 1.00 60.44 102 VAL A CA 1
ATOM 752 C C . VAL A 1 102 ? -2.411 20.968 -9.904 1.00 60.44 102 VAL A C 1
ATOM 754 O O . VAL A 1 102 ? -1.987 20.016 -9.259 1.00 60.44 102 VAL A O 1
ATOM 757 N N . GLY A 1 103 ? -2.240 21.014 -11.230 1.00 62.44 103 GLY A N 1
ATOM 758 C CA . GLY A 1 103 ? -1.407 20.054 -11.974 1.00 62.44 103 GLY A CA 1
ATOM 759 C C . GLY A 1 103 ? -2.019 18.665 -12.209 1.00 62.44 103 GLY A C 1
ATOM 760 O O . GLY A 1 103 ? -1.532 17.948 -13.080 1.00 62.44 103 GLY A O 1
ATOM 761 N N . HIS A 1 104 ? -3.118 18.315 -11.534 1.00 63.41 104 HIS A N 1
ATOM 762 C CA . HIS A 1 104 ? -3.889 17.093 -11.774 1.00 63.41 104 HIS A CA 1
ATOM 763 C C . HIS A 1 104 ? -5.332 17.408 -12.191 1.00 63.41 104 HIS A C 1
ATOM 765 O O . HIS A 1 104 ? -5.915 18.426 -11.823 1.00 63.41 104 HIS A O 1
ATOM 771 N N . THR A 1 105 ? -5.926 16.541 -13.006 1.00 66.44 105 THR A N 1
ATOM 772 C CA . THR A 1 105 ? -7.362 16.610 -13.300 1.00 66.44 105 THR A CA 1
ATOM 773 C C . THR A 1 105 ? -8.135 16.094 -12.087 1.00 66.44 105 THR A C 1
ATOM 775 O O . THR A 1 105 ? -7.797 15.008 -11.609 1.00 66.44 105 THR A O 1
ATOM 778 N N . PRO A 1 106 ? -9.158 16.810 -11.590 1.00 70.88 106 PRO A N 1
ATOM 779 C CA . PRO A 1 106 ? -9.984 16.297 -10.504 1.00 70.88 106 PRO A CA 1
ATOM 780 C C . PRO A 1 106 ? -10.653 14.985 -10.935 1.00 70.88 106 PRO A C 1
ATOM 782 O O . PRO A 1 106 ? -11.329 14.940 -11.965 1.00 70.88 106 PRO A O 1
ATOM 785 N N . ASP A 1 107 ? -10.450 13.915 -10.165 1.00 79.62 107 ASP A N 1
ATOM 786 C CA . ASP A 1 107 ? -11.033 12.603 -10.453 1.00 79.62 107 ASP A CA 1
ATOM 787 C C . ASP A 1 107 ? -12.450 12.503 -9.869 1.00 79.62 107 ASP A C 1
ATOM 789 O O . ASP A 1 107 ? -12.674 12.096 -8.726 1.00 79.62 107 ASP A O 1
ATOM 793 N N . LEU A 1 108 ? -13.430 12.920 -10.672 1.00 80.25 108 LEU A N 1
ATOM 794 C CA . LEU A 1 108 ? -14.843 12.885 -10.295 1.00 80.25 108 LEU A CA 1
ATOM 795 C C . LEU A 1 108 ? -15.388 11.453 -10.222 1.00 80.25 108 LEU A C 1
ATOM 797 O O . LEU A 1 108 ? -16.303 11.192 -9.443 1.00 80.25 108 LEU A O 1
ATOM 801 N N . MET A 1 109 ? -14.806 10.511 -10.967 1.00 83.25 109 MET A N 1
ATOM 802 C CA . MET A 1 109 ? -15.211 9.108 -10.921 1.00 83.25 109 MET A CA 1
ATOM 803 C C . MET A 1 109 ? -14.814 8.478 -9.579 1.00 83.25 109 MET A C 1
ATOM 805 O O . MET A 1 109 ? -15.649 7.850 -8.926 1.00 83.25 109 MET A O 1
ATOM 809 N N . ALA A 1 110 ? -13.591 8.728 -9.101 1.00 85.25 110 ALA A N 1
ATOM 810 C CA . ALA A 1 110 ? -13.159 8.308 -7.766 1.00 85.25 110 ALA A CA 1
ATOM 811 C C . ALA A 1 110 ? -14.037 8.906 -6.651 1.00 85.25 110 ALA A C 1
ATOM 813 O O . ALA A 1 110 ? -14.381 8.210 -5.688 1.00 85.25 110 ALA A O 1
ATOM 814 N N . ALA A 1 111 ? -14.464 10.167 -6.790 1.00 86.19 111 ALA A N 1
ATOM 815 C CA . ALA A 1 111 ? -15.380 10.803 -5.841 1.00 86.19 111 ALA A CA 1
ATOM 816 C C . ALA A 1 111 ? -16.750 10.101 -5.800 1.00 86.19 111 ALA A C 1
ATOM 818 O O . ALA A 1 111 ? -17.256 9.803 -4.717 1.00 86.19 111 ALA A O 1
ATOM 819 N N . VAL A 1 112 ? -17.320 9.767 -6.964 1.00 88.56 112 VAL A N 1
ATOM 820 C CA . VAL A 1 112 ? -18.584 9.016 -7.062 1.00 88.56 112 VAL A CA 1
ATOM 821 C C . VAL A 1 112 ? -18.457 7.631 -6.425 1.00 88.56 112 VAL A C 1
ATOM 823 O O . VAL A 1 112 ? -19.322 7.244 -5.640 1.00 88.56 112 VAL A O 1
ATOM 826 N N . ILE A 1 113 ? -17.367 6.906 -6.702 1.00 88.06 113 ILE A N 1
ATOM 827 C CA . ILE A 1 113 ? -17.094 5.590 -6.099 1.00 88.06 113 ILE A CA 1
ATOM 828 C C . ILE A 1 113 ? -17.017 5.709 -4.573 1.00 88.06 113 ILE A C 1
ATOM 830 O O . ILE A 1 113 ? -17.615 4.905 -3.861 1.00 88.06 113 ILE A O 1
ATOM 834 N N . THR A 1 114 ? -16.325 6.730 -4.067 1.00 89.44 114 THR A N 1
ATOM 835 C CA . THR A 1 114 ? -16.169 6.955 -2.624 1.00 89.44 114 THR A CA 1
ATOM 836 C C . THR A 1 114 ? -17.520 7.212 -1.956 1.00 89.44 114 THR A C 1
ATOM 838 O O . THR A 1 114 ? -17.848 6.540 -0.982 1.00 89.44 114 THR A O 1
ATOM 841 N N . ILE A 1 115 ? -18.346 8.104 -2.516 1.00 90.12 115 ILE A N 1
ATOM 842 C CA . ILE A 1 115 ? -19.693 8.399 -2.000 1.00 90.12 115 ILE A CA 1
ATOM 843 C C . ILE A 1 115 ? -20.571 7.145 -2.018 1.00 90.12 115 ILE A C 1
ATOM 845 O O . ILE A 1 115 ? -21.267 6.864 -1.042 1.00 90.12 115 ILE A O 1
ATOM 849 N N . LEU A 1 116 ? -20.523 6.365 -3.100 1.00 88.00 116 LEU A N 1
ATOM 850 C CA . LEU A 1 116 ? -21.276 5.118 -3.215 1.00 88.00 116 LEU A CA 1
ATOM 851 C C . LEU A 1 116 ? -20.869 4.121 -2.124 1.00 88.00 116 LEU A C 1
ATOM 853 O O . LEU A 1 116 ? -21.739 3.537 -1.476 1.00 88.00 116 LEU A O 1
ATOM 857 N N . MET A 1 117 ? -19.567 3.970 -1.871 1.00 85.06 117 MET A N 1
ATOM 858 C CA . MET A 1 117 ? -19.062 3.117 -0.792 1.00 85.06 117 MET A CA 1
ATOM 859 C C . MET A 1 117 ? -19.473 3.639 0.587 1.00 85.06 117 MET A C 1
ATOM 861 O O . MET A 1 117 ? -19.872 2.848 1.440 1.00 85.06 117 MET A O 1
ATOM 865 N N . THR A 1 118 ? -19.469 4.957 0.808 1.00 88.19 118 THR A N 1
ATOM 866 C CA . THR A 1 118 ? -19.970 5.561 2.052 1.00 88.19 118 THR A CA 1
ATOM 867 C C . THR A 1 118 ? -21.449 5.245 2.278 1.00 88.19 118 THR A C 1
ATOM 869 O O . THR A 1 118 ? -21.823 4.840 3.377 1.00 88.19 118 THR A O 1
ATOM 872 N N . ILE A 1 119 ? -22.291 5.375 1.247 1.00 86.75 119 ILE A N 1
ATOM 873 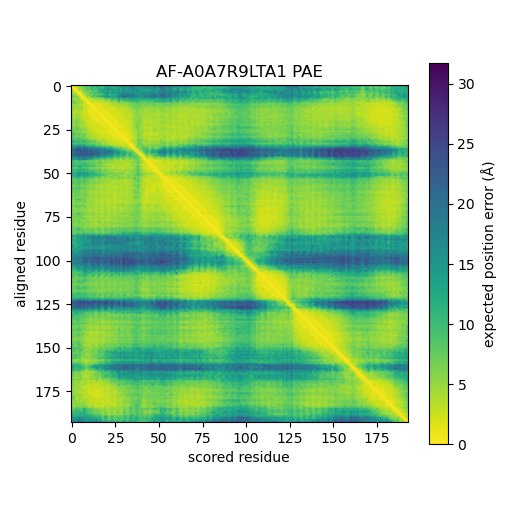C CA . ILE A 1 119 ? -23.725 5.059 1.331 1.00 86.75 119 ILE A CA 1
ATOM 874 C C . ILE A 1 119 ? -23.931 3.575 1.641 1.00 86.75 119 ILE A C 1
ATOM 876 O O . ILE A 1 119 ? -24.739 3.242 2.509 1.00 86.75 119 ILE A O 1
ATOM 880 N N . LEU A 1 120 ? -23.186 2.691 0.972 1.00 83.25 120 LEU A N 1
ATOM 881 C CA . LEU A 1 120 ? -23.256 1.243 1.173 1.00 83.25 120 LEU A CA 1
ATOM 882 C C . LEU A 1 120 ? -22.876 0.848 2.606 1.00 83.25 120 LEU A C 1
ATOM 884 O O . LEU A 1 120 ? -23.564 0.038 3.228 1.00 83.25 120 LEU A O 1
ATOM 888 N N . LEU A 1 121 ? -21.817 1.448 3.156 1.00 81.56 121 LEU A N 1
ATOM 889 C CA . LEU A 1 121 ? -21.425 1.240 4.552 1.00 81.56 121 LEU A CA 1
ATOM 890 C C . LEU A 1 121 ? -22.490 1.780 5.518 1.00 81.56 121 LEU A C 1
ATOM 892 O O . LEU A 1 121 ? -22.846 1.095 6.479 1.00 81.56 121 LEU A O 1
ATOM 896 N N . ALA A 1 122 ? -23.058 2.956 5.233 1.00 84.25 122 ALA A N 1
ATOM 897 C CA . ALA A 1 122 ? -24.107 3.569 6.047 1.00 84.25 122 ALA A CA 1
ATOM 898 C C . ALA A 1 122 ? -25.420 2.763 6.058 1.00 84.25 122 ALA A C 1
ATOM 900 O O . ALA A 1 122 ? -26.138 2.779 7.056 1.00 84.25 122 ALA A O 1
ATOM 901 N N . THR A 1 123 ? -25.731 2.019 4.989 1.00 81.19 123 THR A N 1
ATOM 902 C CA . THR A 1 123 ? -26.938 1.169 4.920 1.00 81.19 123 THR A CA 1
ATOM 903 C C . THR A 1 123 ? -26.819 -0.145 5.699 1.00 81.19 123 THR A C 1
ATOM 905 O O . THR A 1 123 ? -27.806 -0.867 5.831 1.00 81.19 123 THR A O 1
ATOM 908 N N . GLY A 1 124 ? -25.652 -0.435 6.284 1.00 68.00 124 GLY A N 1
ATOM 909 C CA . GLY A 1 124 ? -25.449 -1.563 7.186 1.00 68.00 124 GLY A CA 1
ATOM 910 C C . GLY A 1 124 ? -25.351 -2.894 6.443 1.00 68.00 124 GLY A C 1
ATOM 911 O O . GLY A 1 124 ? -26.345 -3.529 6.091 1.00 68.00 124 GLY A O 1
ATOM 912 N N . VAL A 1 125 ? -24.123 -3.375 6.263 1.00 63.22 125 VAL A N 1
ATOM 913 C CA . VAL A 1 125 ? -23.822 -4.579 5.479 1.00 63.22 125 VAL A CA 1
ATOM 914 C C . VAL A 1 125 ? -24.090 -5.858 6.296 1.00 63.22 125 VAL A C 1
ATOM 916 O O . VAL A 1 125 ? -23.205 -6.656 6.581 1.00 63.22 125 VAL A O 1
ATOM 919 N N . LYS A 1 126 ? -25.343 -6.106 6.696 1.00 56.69 126 LYS A N 1
ATOM 920 C CA . LYS A 1 126 ? -25.717 -7.307 7.480 1.00 56.69 126 LYS A CA 1
ATOM 921 C C . LYS A 1 126 ? -25.582 -8.632 6.708 1.00 56.69 126 LYS A C 1
ATOM 923 O O . LYS A 1 126 ? -25.621 -9.698 7.311 1.00 56.69 126 LYS A O 1
ATOM 928 N N . LYS A 1 127 ? -25.398 -8.590 5.383 1.00 54.47 127 LYS A N 1
ATOM 929 C CA . LYS A 1 127 ? -25.125 -9.756 4.513 1.00 54.47 127 LYS A CA 1
ATOM 930 C C . LYS A 1 127 ? -23.672 -9.793 3.990 1.00 54.47 127 LYS A C 1
ATOM 932 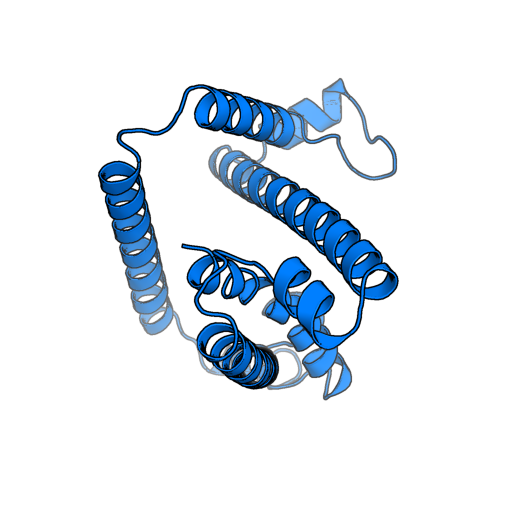O O . LYS A 1 127 ? -23.382 -10.560 3.074 1.00 54.47 127 LYS A O 1
ATOM 937 N N . SER A 1 128 ? -22.765 -8.993 4.573 1.00 65.25 128 SER A N 1
ATOM 938 C CA . SER A 1 128 ? -21.405 -8.740 4.052 1.00 65.25 128 SER A CA 1
ATOM 939 C C . SER A 1 128 ? -20.537 -9.985 3.902 1.00 65.25 128 SER A C 1
ATOM 941 O O . SER A 1 128 ? -19.764 -10.072 2.958 1.00 65.25 128 SER A O 1
ATOM 943 N N . LEU A 1 129 ? -20.680 -10.981 4.783 1.00 66.81 129 LEU A N 1
ATOM 944 C CA . LEU A 1 129 ? -19.769 -12.132 4.809 1.00 66.81 129 LEU A CA 1
ATOM 945 C C . LEU A 1 129 ? -19.783 -12.943 3.503 1.00 66.81 129 LEU A C 1
ATOM 947 O O . LEU A 1 129 ? -18.724 -13.324 3.013 1.00 66.81 129 LEU A O 1
ATOM 951 N N . MET A 1 130 ? -20.959 -13.157 2.898 1.00 75.12 130 MET A N 1
ATOM 952 C CA . MET A 1 130 ? -21.050 -13.864 1.613 1.00 75.12 130 MET A CA 1
ATOM 953 C C . MET A 1 130 ? -20.475 -13.028 0.468 1.00 75.12 130 MET A C 1
ATOM 955 O O . MET A 1 130 ? -19.727 -13.551 -0.351 1.00 75.12 130 MET A O 1
ATOM 959 N N . PHE A 1 131 ? -20.786 -11.730 0.432 1.00 77.00 131 PHE A N 1
ATOM 960 C CA . PHE A 1 131 ? -20.277 -10.815 -0.590 1.00 77.00 131 PHE A CA 1
ATOM 961 C C . PHE A 1 131 ? -18.749 -10.690 -0.525 1.00 77.00 131 PHE A C 1
ATOM 963 O O . PHE A 1 131 ? -18.074 -10.830 -1.542 1.00 77.00 131 PHE A O 1
ATOM 970 N N . ASN A 1 132 ? -18.202 -10.534 0.681 1.00 82.12 132 ASN A N 1
ATOM 971 C CA . ASN A 1 132 ? -16.767 -10.468 0.918 1.00 82.12 132 ASN A CA 1
ATOM 972 C C . ASN A 1 132 ? -16.057 -11.757 0.486 1.00 82.12 132 ASN A C 1
ATOM 974 O O . ASN A 1 132 ? -15.019 -11.699 -0.164 1.00 82.12 132 ASN A O 1
ATOM 978 N N . ASN A 1 133 ? -16.638 -12.924 0.782 1.00 83.38 133 ASN A N 1
ATOM 979 C CA . ASN A 1 133 ? -16.047 -14.193 0.366 1.00 83.38 133 ASN A CA 1
ATOM 980 C C . ASN A 1 133 ? -16.032 -14.356 -1.166 1.00 83.38 133 ASN A C 1
ATOM 982 O O . ASN A 1 133 ? -15.039 -14.815 -1.725 1.00 83.38 133 ASN A O 1
ATOM 986 N N . VAL A 1 134 ? -17.093 -13.922 -1.863 1.00 87.25 134 VAL A N 1
ATOM 987 C CA . VAL A 1 134 ? -17.114 -13.908 -3.337 1.00 87.25 134 VAL A CA 1
ATOM 988 C C . VAL A 1 134 ? -16.046 -12.968 -3.899 1.00 87.25 134 VAL A C 1
ATOM 990 O O . VAL A 1 134 ? -15.307 -13.368 -4.796 1.00 87.25 134 VAL A O 1
ATOM 993 N N . LEU A 1 135 ? -15.918 -11.750 -3.363 1.00 83.94 135 LEU A N 1
ATOM 994 C CA . LEU A 1 135 ? -14.875 -10.808 -3.787 1.00 83.94 135 LEU A CA 1
ATOM 995 C C . LEU A 1 135 ? -13.470 -11.377 -3.578 1.00 83.94 135 LEU A C 1
ATOM 997 O O . LEU A 1 135 ? -12.619 -11.269 -4.459 1.00 83.94 135 LEU A O 1
ATOM 1001 N N . ASN A 1 136 ? -13.242 -12.029 -2.440 1.00 87.31 136 ASN A N 1
ATOM 1002 C CA . ASN A 1 136 ? -11.967 -12.663 -2.146 1.00 87.31 136 ASN A CA 1
ATOM 1003 C C . ASN A 1 136 ? -11.654 -13.790 -3.144 1.00 87.31 136 ASN A C 1
ATOM 1005 O O . ASN A 1 136 ? -10.548 -13.855 -3.673 1.00 87.31 136 ASN A O 1
ATOM 1009 N N . LEU A 1 137 ? -12.640 -14.632 -3.473 1.00 92.06 137 LEU A N 1
ATOM 1010 C CA . LEU A 1 137 ? -12.487 -15.689 -4.475 1.00 92.06 137 LEU A CA 1
ATOM 1011 C C . LEU A 1 137 ? -12.116 -15.124 -5.854 1.00 92.06 137 LEU A C 1
ATOM 1013 O O . LEU A 1 137 ? -11.226 -15.656 -6.517 1.00 92.06 137 LEU A O 1
ATOM 1017 N N . VAL A 1 138 ? -12.767 -14.036 -6.274 1.00 91.62 138 VAL A N 1
ATOM 1018 C CA . VAL A 1 138 ? -12.448 -13.350 -7.535 1.00 91.62 138 VAL A CA 1
ATOM 1019 C C . VAL A 1 138 ? -11.017 -12.809 -7.512 1.00 91.62 138 VAL A C 1
ATOM 1021 O O . VAL A 1 138 ? -10.276 -13.040 -8.465 1.00 91.62 138 VAL A O 1
ATOM 1024 N N . ASN A 1 139 ? -10.596 -12.162 -6.421 1.00 88.81 139 ASN A N 1
ATOM 1025 C CA . ASN A 1 139 ? -9.228 -11.655 -6.271 1.00 88.81 139 ASN A CA 1
ATOM 1026 C C . ASN A 1 139 ? -8.181 -12.772 -6.364 1.00 88.81 139 ASN A C 1
ATOM 1028 O O . ASN A 1 139 ? -7.198 -12.634 -7.095 1.00 88.81 139 ASN A O 1
ATOM 1032 N N . PHE A 1 140 ? -8.406 -13.903 -5.690 1.00 92.44 140 PHE A N 1
ATOM 1033 C CA . PHE A 1 140 ? -7.537 -15.074 -5.820 1.00 92.44 140 PHE A CA 1
ATOM 1034 C C . PHE A 1 140 ? -7.508 -15.614 -7.254 1.00 92.44 140 PHE A C 1
ATOM 1036 O O . PHE A 1 140 ? -6.439 -15.959 -7.754 1.00 92.44 140 PHE A O 1
ATOM 1043 N N . GLY A 1 141 ? -8.652 -15.635 -7.943 1.00 93.75 141 GLY A N 1
ATOM 1044 C CA . GLY A 1 141 ? -8.731 -16.019 -9.353 1.00 93.75 141 GLY A CA 1
ATOM 1045 C C . GLY A 1 141 ? -7.880 -15.125 -10.258 1.00 93.75 141 GLY A C 1
ATOM 1046 O O . GLY A 1 141 ? -7.093 -15.629 -11.060 1.00 93.75 141 GLY A O 1
ATOM 1047 N N . VAL A 1 142 ? -7.972 -13.803 -10.090 1.00 92.12 142 VAL A N 1
ATOM 1048 C CA . VAL A 1 142 ? -7.145 -12.833 -10.826 1.00 92.12 142 VAL A CA 1
ATOM 1049 C C . VAL A 1 142 ? -5.659 -13.065 -10.555 1.00 92.12 142 VAL A C 1
ATOM 1051 O O . VAL A 1 142 ? -4.864 -13.089 -11.493 1.00 92.12 142 VAL A O 1
ATOM 1054 N N . TRP A 1 143 ? -5.279 -13.296 -9.297 1.00 92.12 143 TRP A N 1
ATOM 1055 C CA . TRP A 1 143 ? -3.888 -13.565 -8.937 1.00 92.12 143 TRP A CA 1
ATOM 1056 C C . TRP A 1 143 ? -3.344 -14.821 -9.628 1.00 92.12 143 TRP A C 1
ATOM 1058 O O . TRP A 1 143 ? -2.263 -14.778 -10.215 1.00 92.12 143 TRP A O 1
ATOM 1068 N N . ILE A 1 144 ? -4.117 -15.911 -9.645 1.00 94.00 144 ILE A N 1
ATOM 1069 C CA . ILE A 1 144 ? -3.741 -17.150 -10.342 1.00 94.00 144 ILE A CA 1
ATOM 1070 C C . ILE A 1 144 ? -3.543 -16.892 -11.839 1.00 94.00 144 ILE A C 1
ATOM 1072 O O . ILE A 1 144 ? -2.529 -17.306 -12.398 1.00 94.00 144 ILE A O 1
ATOM 1076 N N . ILE A 1 145 ? -4.463 -16.168 -12.484 1.00 93.00 145 ILE A N 1
ATOM 1077 C CA . ILE A 1 145 ? -4.356 -15.831 -13.912 1.00 93.00 145 ILE A CA 1
ATOM 1078 C C . ILE A 1 145 ? -3.081 -15.028 -14.187 1.00 93.00 145 ILE A C 1
ATOM 1080 O O . ILE A 1 145 ? -2.377 -15.320 -15.157 1.00 93.00 145 ILE A O 1
ATOM 1084 N N . ILE A 1 146 ? -2.757 -14.051 -13.335 1.00 91.50 146 ILE A N 1
ATOM 1085 C CA . ILE A 1 146 ? -1.540 -13.242 -13.467 1.00 91.50 146 ILE A CA 1
ATOM 1086 C C . ILE A 1 146 ? -0.297 -14.119 -13.329 1.00 91.50 146 ILE A C 1
ATOM 1088 O O . ILE A 1 146 ? 0.597 -14.012 -14.166 1.00 91.50 146 ILE A O 1
ATOM 1092 N N . VAL A 1 147 ? -0.233 -15.007 -12.332 1.00 91.88 147 VAL A N 1
ATOM 1093 C CA . VAL A 1 147 ? 0.926 -15.892 -12.123 1.00 91.88 147 VAL A CA 1
ATOM 1094 C C . VAL A 1 147 ? 1.089 -16.859 -13.292 1.00 91.88 147 VAL A C 1
ATOM 1096 O O . VAL A 1 147 ? 2.182 -16.956 -13.845 1.00 91.88 147 VAL A O 1
ATOM 1099 N N . CYS A 1 148 ? 0.013 -17.516 -13.729 1.00 93.06 148 CYS A N 1
ATOM 1100 C CA . CYS A 1 148 ? 0.053 -18.408 -14.886 1.00 93.06 148 CYS A CA 1
ATOM 1101 C C . CYS A 1 148 ? 0.520 -17.667 -16.143 1.00 93.06 148 CYS A C 1
ATOM 1103 O O . CYS A 1 148 ? 1.451 -18.120 -16.801 1.00 93.06 148 CYS A O 1
ATOM 1105 N N . SER A 1 149 ? -0.065 -16.504 -16.440 1.00 90.50 149 SER A N 1
ATOM 1106 C CA . SER A 1 149 ? 0.322 -15.694 -17.603 1.00 90.50 149 SER A CA 1
ATOM 1107 C C . SER A 1 149 ? 1.778 -15.234 -17.511 1.00 90.50 149 SER A C 1
ATOM 1109 O O . SER A 1 149 ? 2.505 -15.289 -18.496 1.00 90.50 149 SER A O 1
ATOM 1111 N N . SER A 1 150 ? 2.239 -14.850 -16.319 1.00 87.44 150 SER A N 1
ATOM 1112 C CA . SER A 1 150 ? 3.624 -14.421 -16.095 1.00 87.44 150 SER A CA 1
ATOM 1113 C C . SER A 1 150 ? 4.631 -15.524 -16.409 1.00 87.44 150 SER A C 1
ATOM 1115 O O . SER A 1 150 ? 5.667 -15.230 -16.988 1.00 87.44 150 SER A O 1
ATOM 1117 N N . VAL A 1 151 ? 4.335 -16.787 -16.082 1.00 88.38 151 VAL A N 1
ATOM 1118 C CA . VAL A 1 151 ? 5.245 -17.915 -16.356 1.00 88.38 151 VAL A CA 1
ATOM 1119 C C . VAL A 1 151 ? 5.399 -18.177 -17.858 1.00 88.38 151 VAL A C 1
ATOM 1121 O O . VAL A 1 151 ? 6.489 -18.529 -18.297 1.00 88.38 151 VAL A O 1
ATOM 1124 N N . PHE A 1 152 ? 4.346 -17.983 -18.658 1.00 88.75 152 PHE A N 1
ATOM 1125 C CA . PHE A 1 152 ? 4.408 -18.201 -20.110 1.00 88.75 152 PHE A CA 1
ATOM 1126 C C . PHE A 1 152 ? 5.093 -17.066 -20.879 1.00 88.75 152 PHE A C 1
ATOM 1128 O O . PHE A 1 152 ? 5.640 -17.310 -21.950 1.00 88.75 152 PHE A O 1
ATOM 1135 N N . TYR A 1 153 ? 5.055 -15.842 -20.350 1.00 87.19 153 TYR A N 1
ATOM 1136 C CA . TYR A 1 153 ? 5.594 -14.640 -20.998 1.00 87.19 153 TYR A CA 1
ATOM 1137 C C . TYR A 1 153 ? 6.877 -14.116 -20.334 1.00 87.19 153 TYR A C 1
ATOM 1139 O O . TYR A 1 153 ? 7.283 -12.983 -20.597 1.00 87.19 153 TYR A O 1
ATOM 1147 N N . ILE A 1 154 ? 7.509 -14.903 -19.455 1.00 83.81 154 ILE A N 1
ATOM 1148 C CA . ILE A 1 154 ? 8.757 -14.491 -18.816 1.00 83.81 154 ILE A CA 1
ATOM 1149 C C . ILE A 1 154 ? 9.903 -14.560 -19.824 1.00 83.81 154 ILE A C 1
ATOM 1151 O O . ILE A 1 154 ? 10.184 -15.605 -20.405 1.00 83.81 154 ILE A O 1
ATOM 1155 N N . ASP A 1 155 ? 10.574 -13.431 -19.999 1.00 83.25 155 ASP A N 1
ATOM 1156 C CA . ASP A 1 155 ? 11.824 -13.351 -20.738 1.00 83.25 155 ASP A CA 1
ATOM 1157 C C . ASP A 1 155 ? 12.941 -13.005 -19.749 1.00 83.25 155 ASP A C 1
ATOM 1159 O O . ASP A 1 155 ? 12.860 -11.998 -19.034 1.00 83.25 155 ASP A O 1
ATOM 1163 N N . PHE A 1 156 ? 13.942 -13.881 -19.653 1.00 80.44 156 PHE A N 1
ATOM 1164 C CA . PHE A 1 156 ? 15.062 -13.719 -18.728 1.00 80.44 156 PHE A CA 1
ATOM 1165 C C . PHE A 1 156 ? 16.033 -12.628 -19.182 1.00 80.44 156 PHE A C 1
ATOM 1167 O O . PHE A 1 156 ? 16.744 -12.079 -18.339 1.00 80.44 156 PHE A O 1
ATOM 1174 N N . ASP A 1 157 ? 16.011 -12.244 -20.459 1.00 80.75 157 ASP A N 1
ATOM 1175 C CA . ASP A 1 157 ? 16.877 -11.184 -20.976 1.00 80.75 157 ASP A CA 1
ATOM 1176 C C . ASP A 1 157 ? 16.496 -9.816 -20.381 1.00 80.75 157 ASP A C 1
ATOM 1178 O O . ASP A 1 157 ? 17.366 -9.002 -20.075 1.00 80.75 157 ASP A O 1
ATOM 1182 N N . ASN A 1 158 ? 15.221 -9.614 -20.021 1.00 80.75 158 ASN A N 1
ATOM 1183 C CA . ASN A 1 158 ? 14.749 -8.410 -19.317 1.00 80.75 158 ASN A CA 1
ATOM 1184 C C . ASN A 1 158 ? 15.366 -8.204 -17.917 1.00 80.75 158 ASN A C 1
ATOM 1186 O O . ASN A 1 158 ? 15.197 -7.136 -17.326 1.00 80.75 158 ASN A O 1
ATOM 1190 N N . TRP A 1 159 ? 16.027 -9.213 -17.339 1.00 76.75 159 TRP A N 1
ATOM 1191 C CA . TRP A 1 159 ? 16.663 -9.109 -16.019 1.00 76.75 159 TRP A CA 1
ATOM 1192 C C . TRP A 1 159 ? 18.088 -8.554 -16.091 1.00 76.75 159 TRP A C 1
ATOM 1194 O O . TRP A 1 159 ? 18.606 -8.045 -15.093 1.00 76.75 159 TRP A O 1
ATOM 1204 N N . THR A 1 160 ? 18.731 -8.680 -17.249 1.00 74.31 160 THR A N 1
ATOM 1205 C CA . THR A 1 160 ? 20.113 -8.261 -17.507 1.00 74.31 160 THR A CA 1
ATOM 1206 C C . THR A 1 160 ? 20.179 -7.080 -18.471 1.00 74.31 160 THR A C 1
ATOM 1208 O O . THR A 1 160 ? 21.061 -6.230 -18.320 1.00 74.31 160 THR A O 1
ATOM 1211 N N . GLU A 1 161 ? 19.240 -6.969 -19.409 1.00 68.94 161 GLU A N 1
ATOM 1212 C CA . GLU A 1 161 ? 19.068 -5.784 -20.247 1.00 68.94 161 GLU A CA 1
ATOM 1213 C C . GLU A 1 161 ? 18.517 -4.584 -19.457 1.00 68.94 161 GLU A C 1
ATOM 1215 O O . GLU A 1 161 ? 18.059 -4.691 -18.321 1.00 68.94 161 GLU A O 1
ATOM 1220 N N . HIS A 1 162 ? 18.622 -3.390 -20.049 1.00 66.75 162 HIS A N 1
ATOM 1221 C CA . HIS A 1 162 ? 18.161 -2.120 -19.466 1.00 66.75 162 HIS A CA 1
ATOM 1222 C C . HIS A 1 162 ? 18.851 -1.681 -18.156 1.00 66.75 162 HIS A C 1
ATOM 1224 O O . HIS A 1 162 ? 18.242 -1.027 -17.309 1.00 66.75 162 HIS A O 1
ATOM 1230 N N . GLY A 1 163 ? 20.153 -1.957 -18.020 1.00 63.88 163 GLY A N 1
ATOM 1231 C CA . GLY A 1 163 ? 20.975 -1.476 -16.897 1.00 63.88 163 GLY A CA 1
ATOM 1232 C C . GLY A 1 163 ? 21.256 -2.522 -15.814 1.00 63.88 163 GLY A C 1
ATOM 1233 O O . GLY A 1 163 ? 21.730 -2.166 -14.734 1.00 63.88 163 GLY A O 1
ATOM 1234 N N . GLY A 1 164 ? 21.008 -3.803 -16.107 1.00 76.75 164 GLY A N 1
ATOM 1235 C CA . GLY A 1 164 ? 21.266 -4.929 -15.212 1.00 76.75 164 GLY A CA 1
ATOM 1236 C C . GLY A 1 164 ? 20.160 -5.152 -14.181 1.00 76.75 164 GLY A C 1
ATOM 1237 O O . GLY A 1 164 ? 19.123 -4.497 -14.185 1.00 76.75 164 GLY A O 1
ATOM 1238 N N . PHE A 1 165 ? 20.408 -6.070 -13.246 1.00 77.00 165 PHE A N 1
ATOM 1239 C CA . PHE A 1 165 ? 19.414 -6.471 -12.246 1.00 77.00 165 PHE A CA 1
ATOM 1240 C C . PHE A 1 165 ? 19.031 -5.334 -11.274 1.00 77.00 165 PHE A C 1
ATOM 1242 O O . PHE A 1 165 ? 17.894 -5.268 -10.810 1.00 77.00 165 PHE A O 1
ATOM 1249 N N . ALA A 1 166 ? 19.961 -4.418 -10.978 1.00 79.12 166 ALA A N 1
ATOM 1250 C CA . ALA A 1 166 ? 19.772 -3.319 -10.027 1.00 79.12 166 ALA A CA 1
ATOM 1251 C C . ALA A 1 166 ? 20.225 -1.963 -10.615 1.00 79.12 166 ALA A C 1
ATOM 1253 O O . ALA A 1 166 ? 21.219 -1.396 -10.151 1.00 79.12 166 ALA A O 1
ATOM 1254 N N . PRO A 1 167 ? 19.501 -1.409 -11.605 1.00 77.19 167 PRO A N 1
ATOM 1255 C CA . PRO A 1 167 ? 19.933 -0.214 -12.338 1.00 77.19 167 PRO A CA 1
ATOM 1256 C C . PRO A 1 167 ? 19.991 1.048 -11.461 1.00 77.19 167 PRO A C 1
ATOM 1258 O O . PRO A 1 167 ? 20.776 1.956 -11.716 1.00 77.19 167 PRO A O 1
ATOM 1261 N N . PHE A 1 168 ? 19.195 1.091 -10.389 1.00 79.31 168 PHE A N 1
ATOM 1262 C CA . PHE A 1 168 ? 19.131 2.208 -9.438 1.00 79.31 168 PHE A CA 1
ATOM 1263 C C . PHE A 1 168 ? 19.904 1.943 -8.132 1.00 79.31 168 PHE A C 1
ATOM 1265 O O . PHE A 1 168 ? 19.824 2.729 -7.186 1.00 79.31 168 PHE A O 1
ATOM 1272 N N . GLY A 1 169 ? 20.638 0.826 -8.059 1.00 82.56 169 GLY A N 1
ATOM 1273 C CA . GLY A 1 169 ? 21.424 0.430 -6.893 1.00 82.56 169 GLY A CA 1
ATOM 1274 C C . GLY A 1 169 ? 20.619 0.303 -5.592 1.00 82.56 169 GLY A C 1
ATOM 1275 O O . GLY A 1 169 ? 19.400 0.120 -5.580 1.00 82.56 169 GLY A O 1
ATOM 1276 N N . TRP A 1 170 ? 21.326 0.409 -4.464 1.00 82.50 170 TRP A N 1
ATOM 1277 C CA . TRP A 1 170 ? 20.746 0.259 -3.124 1.00 82.50 170 TRP A CA 1
ATOM 1278 C C . TRP A 1 170 ? 19.718 1.349 -2.785 1.00 82.50 170 TRP A C 1
ATOM 1280 O O . TRP A 1 170 ? 18.705 1.078 -2.140 1.00 82.50 170 TRP A O 1
ATOM 1290 N N . SER A 1 171 ? 19.945 2.581 -3.247 1.00 84.12 171 SER A N 1
ATOM 1291 C CA . SER A 1 171 ? 19.029 3.701 -3.011 1.00 84.12 171 SER A CA 1
ATOM 1292 C C . SER A 1 171 ? 17.688 3.499 -3.718 1.00 84.12 171 SER A C 1
ATOM 1294 O O . SER A 1 171 ? 16.645 3.738 -3.107 1.00 84.12 171 SER A O 1
ATOM 1296 N N . GLY A 1 172 ? 17.679 3.013 -4.962 1.00 81.88 172 GLY A N 1
ATOM 1297 C CA . GLY A 1 172 ? 16.445 2.665 -5.671 1.00 81.88 172 GLY A CA 1
ATOM 1298 C C . GLY A 1 172 ? 15.692 1.519 -5.004 1.00 81.88 172 GLY A C 1
ATOM 1299 O O . GLY A 1 172 ? 14.475 1.581 -4.839 1.00 81.88 172 GLY A O 1
ATOM 1300 N N . MET A 1 173 ? 16.418 0.512 -4.518 1.00 85.19 173 MET A N 1
ATOM 1301 C CA . MET A 1 173 ? 15.824 -0.617 -3.805 1.00 85.19 173 MET A CA 1
ATOM 1302 C C . MET A 1 173 ? 15.149 -0.198 -2.489 1.00 85.19 173 MET A C 1
ATOM 1304 O O . MET A 1 173 ? 14.031 -0.641 -2.220 1.00 85.19 173 MET A O 1
ATOM 1308 N N . LEU A 1 174 ? 15.775 0.676 -1.691 1.00 85.94 174 LEU A N 1
ATOM 1309 C CA . LEU A 1 174 ? 15.182 1.193 -0.449 1.00 85.94 174 LEU A CA 1
ATOM 1310 C C . LEU A 1 174 ? 13.966 2.093 -0.706 1.00 85.94 174 LEU A C 1
ATOM 1312 O O . LEU A 1 174 ? 12.947 1.949 -0.033 1.00 85.94 174 LEU A O 1
ATOM 1316 N N . ASN A 1 175 ? 14.033 2.979 -1.704 1.00 85.62 175 ASN A N 1
ATOM 1317 C CA . ASN A 1 175 ? 12.880 3.801 -2.094 1.00 85.62 175 ASN A CA 1
ATOM 1318 C C . ASN A 1 175 ? 11.722 2.939 -2.623 1.00 85.62 175 ASN A C 1
ATOM 1320 O O . ASN A 1 175 ? 10.553 3.173 -2.302 1.00 85.62 175 ASN A O 1
ATOM 1324 N N . GLY A 1 176 ? 12.047 1.897 -3.393 1.00 84.75 176 GLY A N 1
ATOM 1325 C CA . GLY A 1 176 ? 11.088 0.890 -3.826 1.00 84.75 176 GLY A CA 1
ATOM 1326 C C . GLY A 1 176 ? 10.453 0.165 -2.642 1.00 84.75 176 GLY A C 1
ATOM 1327 O O . GLY A 1 176 ? 9.236 0.025 -2.614 1.00 84.75 176 GLY A O 1
ATOM 1328 N N . ALA A 1 177 ? 11.245 -0.218 -1.635 1.00 86.06 177 ALA A N 1
ATOM 1329 C CA . ALA A 1 177 ? 10.753 -0.900 -0.437 1.00 86.06 177 ALA A CA 1
ATOM 1330 C C . AL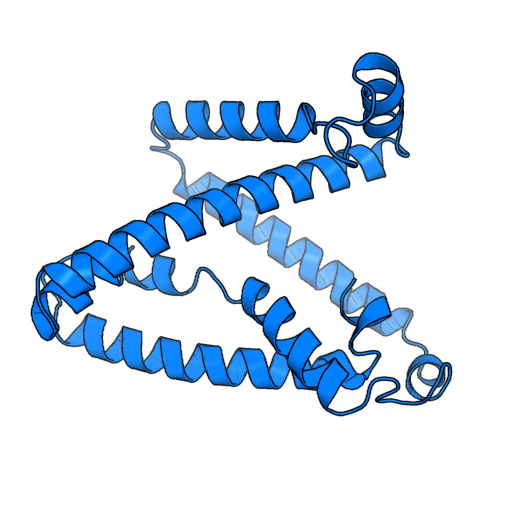A A 1 177 ? 9.755 -0.033 0.342 1.00 86.06 177 ALA A C 1
ATOM 1332 O O . ALA A 1 177 ? 8.690 -0.522 0.705 1.00 86.06 177 ALA A O 1
ATOM 1333 N N . ALA A 1 178 ? 10.048 1.260 0.522 1.00 85.44 178 ALA A N 1
ATOM 1334 C CA . ALA A 1 178 ? 9.133 2.201 1.172 1.00 85.44 178 ALA A CA 1
ATOM 1335 C C . ALA A 1 178 ? 7.791 2.319 0.429 1.00 85.44 178 ALA A C 1
ATOM 1337 O O . ALA A 1 178 ? 6.737 2.363 1.054 1.00 85.44 178 ALA A O 1
ATOM 1338 N N . THR A 1 179 ? 7.812 2.302 -0.908 1.00 85.69 179 THR A N 1
ATOM 1339 C CA . THR A 1 179 ? 6.578 2.338 -1.712 1.00 85.69 179 THR A CA 1
ATOM 1340 C C . THR A 1 179 ? 5.825 1.007 -1.653 1.00 85.69 179 THR A C 1
ATOM 1342 O O . THR A 1 179 ? 4.604 0.984 -1.533 1.00 85.69 179 THR A O 1
ATOM 1345 N N . CYS A 1 180 ? 6.543 -0.116 -1.719 1.00 85.50 180 CYS A N 1
ATOM 1346 C CA . CYS A 1 180 ? 5.971 -1.458 -1.625 1.00 85.50 180 CYS A CA 1
ATOM 1347 C C . CYS A 1 180 ? 5.392 -1.758 -0.240 1.00 85.50 180 CYS A C 1
ATOM 1349 O O . CYS A 1 180 ? 4.468 -2.561 -0.147 1.00 85.50 180 CYS A O 1
ATOM 1351 N N . PHE A 1 181 ? 5.886 -1.106 0.817 1.00 85.00 181 PHE A N 1
ATOM 1352 C CA . PHE A 1 181 ? 5.337 -1.226 2.169 1.00 85.00 181 PHE A CA 1
ATOM 1353 C C . PHE A 1 181 ? 3.841 -0.898 2.214 1.00 85.00 181 PHE A C 1
ATOM 1355 O O . PHE A 1 181 ? 3.093 -1.547 2.936 1.00 85.00 181 PHE A O 1
ATOM 1362 N N . TYR A 1 182 ? 3.381 0.019 1.358 1.00 83.19 182 TYR A N 1
ATOM 1363 C CA . TYR A 1 182 ? 1.963 0.342 1.215 1.00 83.19 182 TYR A CA 1
ATOM 1364 C C . TYR A 1 182 ? 1.089 -0.883 0.884 1.00 83.19 182 TYR A C 1
ATOM 1366 O O . TYR A 1 182 ? -0.046 -0.968 1.338 1.00 83.19 182 TYR A O 1
ATOM 1374 N N . ALA A 1 183 ? 1.617 -1.868 0.147 1.00 84.06 183 ALA A N 1
ATOM 1375 C CA . ALA A 1 183 ? 0.892 -3.099 -0.177 1.00 84.06 183 ALA A CA 1
ATOM 1376 C C . ALA A 1 183 ? 0.700 -4.039 1.029 1.00 84.06 183 ALA A C 1
ATOM 1378 O O . ALA A 1 183 ? -0.112 -4.958 0.952 1.00 84.06 183 ALA A O 1
ATOM 1379 N N . PHE A 1 184 ? 1.443 -3.829 2.120 1.00 83.31 184 PHE A N 1
ATOM 1380 C CA . PHE A 1 184 ? 1.320 -4.595 3.362 1.00 83.31 184 PHE A CA 1
ATOM 1381 C C . PHE A 1 184 ? 0.425 -3.907 4.404 1.00 83.31 184 PHE A C 1
ATOM 1383 O O . PHE A 1 184 ? 0.158 -4.500 5.447 1.00 83.31 184 PHE A O 1
ATOM 1390 N N . ILE A 1 185 ? -0.059 -2.688 4.138 1.00 80.12 185 ILE A N 1
ATOM 1391 C CA . ILE A 1 185 ? -1.009 -1.993 5.016 1.00 80.12 185 ILE A CA 1
ATOM 1392 C C . ILE A 1 185 ? -2.331 -2.776 5.054 1.00 80.12 185 ILE A C 1
ATOM 1394 O O . ILE A 1 185 ? -2.832 -3.211 4.017 1.00 80.12 185 ILE A O 1
ATOM 1398 N N . GLY A 1 186 ? -2.898 -2.954 6.251 1.00 73.50 186 GLY A N 1
ATOM 1399 C CA . GLY A 1 186 ? -4.162 -3.666 6.474 1.00 73.50 186 GLY A CA 1
ATOM 1400 C C . GLY A 1 186 ? -4.049 -4.936 7.322 1.00 73.50 186 GLY A C 1
ATOM 1401 O O . GLY A 1 186 ? -5.074 -5.526 7.666 1.00 73.50 186 GLY A O 1
ATOM 1402 N N . PHE A 1 187 ? -2.838 -5.367 7.702 1.00 72.31 187 PHE A N 1
ATOM 1403 C CA . PHE A 1 187 ? -2.666 -6.495 8.632 1.00 72.31 187 PHE A CA 1
ATOM 1404 C C . PHE A 1 187 ? -3.252 -6.204 10.028 1.00 72.31 187 PHE A C 1
ATOM 1406 O O . PHE A 1 187 ? -3.695 -7.114 10.725 1.00 72.31 187 PHE A O 1
ATOM 1413 N N . ASP A 1 188 ? -3.294 -4.933 10.419 1.00 71.31 188 ASP A N 1
ATOM 1414 C CA . ASP A 1 188 ? -3.868 -4.403 11.658 1.00 71.31 188 ASP A CA 1
ATOM 1415 C C . ASP A 1 188 ? -5.399 -4.567 11.729 1.00 71.31 188 ASP A C 1
ATOM 1417 O O . ASP A 1 188 ? -5.969 -4.712 12.813 1.00 71.31 188 ASP A O 1
ATOM 1421 N N . ILE A 1 189 ? -6.074 -4.634 10.577 1.00 66.94 189 ILE A N 1
ATOM 1422 C CA . ILE A 1 189 ? -7.525 -4.869 10.484 1.00 66.94 189 ILE A CA 1
ATOM 1423 C C . ILE A 1 189 ? -7.872 -6.290 10.955 1.00 66.94 189 ILE A C 1
ATOM 1425 O O . ILE A 1 189 ? -8.902 -6.496 11.599 1.00 66.94 189 ILE A O 1
ATOM 1429 N N . ILE A 1 190 ? -6.987 -7.265 10.708 1.00 62.09 190 ILE A N 1
ATOM 1430 C CA . ILE A 1 190 ? -7.163 -8.656 11.161 1.00 62.09 190 ILE A CA 1
ATOM 1431 C C . ILE A 1 190 ? -7.159 -8.722 12.692 1.00 62.09 190 ILE A C 1
ATOM 1433 O O . ILE A 1 190 ? -7.933 -9.475 13.268 1.00 62.09 190 ILE A O 1
ATOM 1437 N N . ALA A 1 191 ? -6.341 -7.898 13.352 1.00 56.38 191 ALA A N 1
ATOM 1438 C CA . ALA A 1 191 ? -6.314 -7.805 14.812 1.00 56.38 191 ALA A CA 1
ATOM 1439 C C . ALA A 1 191 ? -7.542 -7.082 15.403 1.00 56.38 191 ALA A C 1
ATOM 1441 O O . ALA A 1 191 ? -7.781 -7.155 16.605 1.00 56.38 191 ALA A O 1
ATOM 1442 N N . THR A 1 192 ? -8.316 -6.379 14.569 1.00 53.88 192 THR A N 1
ATOM 1443 C CA . THR A 1 192 ? -9.483 -5.585 14.986 1.00 53.88 192 THR A CA 1
ATOM 1444 C C . THR A 1 192 ? -10.814 -6.337 14.793 1.00 53.88 192 THR A C 1
ATOM 1446 O O . THR A 1 192 ? -11.847 -5.855 15.254 1.00 53.88 192 THR A O 1
ATOM 1449 N N . THR A 1 193 ? -10.814 -7.496 14.121 1.00 47.19 193 THR A N 1
ATOM 1450 C CA . THR A 1 193 ? -12.021 -8.313 13.862 1.00 47.19 193 THR A CA 1
ATOM 1451 C C . THR A 1 193 ? -12.176 -9.413 14.903 1.00 47.19 193 THR A C 1
ATOM 1453 O O . THR A 1 193 ? -13.317 -9.602 15.383 1.00 47.19 193 THR A O 1
#

Nearest PDB structures (foldseek):
  3wme-assembly1_A  TM=2.083E-01  e=6.103E+00  Cyanidioschyzon merolae strain 10D

Mean predicted aligned error: 8.73 Å

Solvent-accessible surface area (backbone atoms only — not comparable to full-atom values): 10548 Å² total; per-residue (Å²): 108,50,46,82,76,38,9,34,64,35,36,61,58,11,46,51,55,29,48,52,54,48,49,56,50,49,52,55,51,52,55,50,49,70,73,46,73,90,48,88,42,46,75,36,50,57,33,37,75,74,77,29,65,70,63,14,52,55,47,42,55,50,51,54,51,48,53,50,52,50,52,51,52,51,28,42,50,52,35,52,53,52,24,58,74,59,73,42,50,61,58,50,55,42,40,72,73,70,38,65,62,90,88,39,57,75,62,63,60,22,51,52,51,47,53,51,51,51,51,52,59,71,69,54,65,86,68,42,71,63,56,52,51,52,53,50,52,52,52,52,50,53,51,52,53,51,54,57,52,48,69,77,69,65,61,74,61,71,39,56,45,93,63,32,43,50,59,48,48,70,65,18,24,52,55,29,13,62,59,48,36,61,77,62,66,64,65,64,55,68,68,46,111